Protein 3WP4 (pdb70)

Radius of gyration: 16.05 Å; Cα contacts (8 Å, |Δi|>4): 661; chains: 1; bounding box: 34×39×39 Å

B-factor: mean 14.03, std 9.85, range [5.42, 74.59]

Solvent-accessible surface area: 9864 Å² total; per-residue (Å²): 148,155,133,84,97,16,19,110,83,23,78,58,60,50,131,60,45,143,15,94,45,88,110,93,18,97,23,60,82,20,4,14,26,2,64,10,83,53,47,106,14,10,1,25,0,43,31,35,5,1,0,31,2,53,7,81,97,0,14,26,2,6,1,10,2,9,40,70,52,110,18,75,110,38,8,100,121,31,23,119,0,28,0,17,2,51,5,64,99,95,136,49,67,88,11,49,25,0,12,0,1,2,4,0,7,0,70,95,49,29,0,16,0,5,1,0,0,5,19,18,12,105,153,70,11,25,79,152,5,13,125,104,111,40,21,72,48,96,5,56,79,18,80,0,17,0,10,39,23,80,110,109,15,73,22,44,86,38,125,56,68,9,48,7,8,3,0,9,38,91,144,44,45,82,11,3,25,0,30,0,4,21,0,8,60,23,0,85,165,47,61,0,69,8,2,94,0,43,2,0,6,1,2,2,5,0,0,24,135,145,25,23,0,25,12,48,1,25,0,13,41,4,85,17,65,92,28,173

InterPro domains:
  IPR000254 Cellulose-binding domain [PF00734] (453-480)
  IPR000254 Cellulose-binding domain [PS00562] (457-483)
  IPR000254 Cellulose-binding domain [PS51164] (449-484)
  IPR000254 Cellulose-binding domain [SM00236] (452-484)
  IPR001137 Glycoside hydrolase family 11 [PR00911] (115-124)
  IPR001137 Glycoside hydrolase family 11 [PR00911] (125-135)
  IPR001137 Glycoside hydrolase family 11 [PR00911] (156-162)
  IPR001137 Glycoside hydrolase family 11 [PR00911] (175-180)
  IPR001137 Glycoside hydrolase family 11 [PR00911] (180-189)
  IPR001137 Glycoside hydrolase family 11 [PR00911] (203-211)
  IPR001137 Glycoside hydrolase family 11 [PTHR46828] (12-227)
  IPR013319 Glycoside hydrolase family 11/12 [G3DSA:2.60.120.180] (17-244)
  IPR013320 Concanavalin A-like lectin/glucanase domain superfamily [SSF49899] (35-245)
  IPR018208 Glycoside hydrolase family 11, active site 1 [PS00776] (125-135)
  IPR033123 Glycosyl hydrolase 11 domain [PF00457] (46-228)
  IPR033123 Glycosyl hydrolase 11 domain [PS51761] (34-234)
  IPR035971 Cellulose-binding domain superfamily [SSF57180] (452-483)

Nearest PDB structures (foldseek):
  3wp4-assembly1_A  TM=1.004E+00  e=1.879E-48  Neocallimastix patriciarum
  3wp5-assembly1_A  TM=9.929E-01  e=2.752E-46  Neocallimastix patriciarum
  1igo-assembly2_B  TM=9.444E-01  e=1.633E-24  Bacillus subtilis
  1h4g-assembly2_B  TM=9.276E-01  e=3.673E-22  Salipaludibacillus agaradhaerens
  7zsz-assembly2_B  TM=9.035E-01  e=7.374E-22  uncultured bacterium #0087-1D13

CATH classification: 2.60.120.180

Secondary structure (DSSP, 8-state):
--S-THHHH----S-EEEE-SSEEEEETTEEEEEEESSSS-EEEEETTS-EEEEEEEESEEEEEEEEE--S-S-HHHH--EEEEEEEEEEEEES--EEEEEEEEEEETTTEEEEEEEE-SSSS---GGG-SEEEEEEEETTEEEEEEEEEEEE--BTBSEEEEEEEEEESS--SEEEEEHHHHHHHHHHTT----EEEEEEEEEEEE-SSS-EEEEEEEEEEEEEE--

Organism: Neocallimastix patriciarum (NCBI:txid4758)

Sequence (228 aa):
AEFQSFCSSASHSGQSVKVTGNKVGTIGGVGYELWADSGNNSATFYSDGSFSCTFQNAGDYLCRSGLSFDSTKTPSQIGRMKADFKLVKQNSSNVGYSYVGVYGWTRSPLVEYYIVDNWLSPFPPGDWVGNKKHGSFTIDGAQYTVYENTRTGPSIDGDTTFNQYFSIRQQARDCGTIDISAHFDQWEKLGMTMGKLHEAKVLGEAGNVNGGASGTADFPYAKVYIGD

Structure (mmCIF, N/CA/C/O backbone):
data_3WP4
#
_entry.id   3WP4
#
_cell.length_a   92.770
_cell.length_b   92.770
_cell.length_c   42.900
_cell.angle_alpha   90.00
_cell.angle_beta   90.00
_cell.angle_gamma   120.00
#
_symmetry.space_group_name_H-M   'P 64'
#
loop_
_entity.id
_entity.type
_entity.pdbx_description
1 polymer CDBFV
2 non-polymer 'SULFATE ION'
3 water water
#
loop_
_atom_site.group_PDB
_atom_site.id
_atom_site.type_symbol
_atom_site.label_atom_id
_atom_site.label_alt_id
_atom_site.label_comp_id
_atom_site.label_asym_id
_atom_site.label_entity_id
_atom_site.label_seq_id
_atom_site.pdbx_PDB_ins_code
_atom_site.Cartn_x
_atom_site.Cartn_y
_atom_site.Cartn_z
_atom_site.occupancy
_atom_site.B_iso_or_equiv
_atom_site.auth_seq_id
_atom_site.auth_comp_id
_atom_site.auth_asym_id
_atom_site.auth_atom_id
_atom_site.pdbx_PDB_model_num
ATOM 1 N N . ALA A 1 1 ? 37.859 -30.567 14.601 1.00 34.87 -3 ALA A N 1
ATOM 2 C CA . ALA A 1 1 ? 38.010 -31.021 13.175 1.00 28.09 -3 ALA A CA 1
ATOM 3 C C . ALA A 1 1 ? 38.148 -29.839 12.218 1.00 27.48 -3 ALA A C 1
ATOM 4 O O . ALA A 1 1 ? 37.461 -28.830 12.363 1.00 28.96 -3 ALA A O 1
ATOM 6 N N . GLU A 1 2 ? 39.026 -29.972 11.234 1.00 21.03 -2 GLU A N 1
ATOM 7 C CA . GLU A 1 2 ? 39.333 -28.878 10.308 1.00 22.19 -2 GLU A CA 1
ATOM 8 C C . GLU A 1 2 ? 38.160 -28.593 9.361 1.00 20.77 -2 GLU A C 1
ATOM 9 O O . GLU A 1 2 ? 37.876 -27.424 9.050 1.00 21.80 -2 GLU A O 1
ATOM 15 N N . PHE A 1 3 ? 37.488 -29.652 8.908 1.00 16.03 -1 PHE A N 1
ATOM 16 C CA . PHE A 1 3 ? 36.423 -29.528 7.939 1.00 16.57 -1 PHE A CA 1
ATOM 17 C C . PHE A 1 3 ? 35.172 -30.132 8.568 1.00 16.97 -1 PHE A C 1
ATOM 18 O O . PHE A 1 3 ? 35.184 -31.094 9.313 1.00 22.66 -1 PHE A O 1
ATOM 26 N N . GLN A 1 4 ? 33.927 -29.508 7.792 1.00 19.73 1 GLN A N 1
ATOM 27 C CA . GLN A 1 4 ? 32.565 -29.972 8.004 1.00 21.99 1 GLN A CA 1
ATOM 28 C C . GLN A 1 4 ? 32.405 -31.432 7.526 1.00 18.61 1 GLN A C 1
ATOM 29 O O . GLN A 1 4 ? 33.066 -31.867 6.584 1.00 15.93 1 GLN A O 1
ATOM 35 N N . SER A 1 5 ? 31.528 -32.197 8.152 1.00 19.82 2 SER A N 1
ATOM 36 C CA . SER A 1 5 ? 31.335 -33.608 7.780 1.00 19.02 2 SER A CA 1
ATOM 37 C C . SER A 1 5 ? 30.847 -33.818 6.356 1.00 15.39 2 SER A C 1
ATOM 38 O O . SER A 1 5 ? 31.213 -34.796 5.695 1.00 15.14 2 SER A O 1
ATOM 41 N N . PHE A 1 6 ? 30.034 -32.906 5.859 1.00 12.85 3 PHE A N 1
ATOM 42 C CA . PHE A 1 6 ? 29.552 -33.028 4.488 1.00 12.17 3 PHE A CA 1
ATOM 43 C C . PHE A 1 6 ? 30.663 -32.975 3.436 1.00 10.36 3 PHE A C 1
ATOM 44 O O . PHE A 1 6 ? 30.500 -33.412 2.327 1.00 11.21 3 PHE A O 1
ATOM 52 N N . CYS A 1 7 ? 31.812 -32.448 3.806 1.00 8.57 4 CYS A N 1
ATOM 53 C CA . CYS A 1 7 ? 32.947 -32.423 2.924 1.00 8.23 4 CYS A CA 1
ATOM 54 C C . CYS A 1 7 ? 33.436 -33.811 2.626 1.00 8.76 4 CYS A C 1
ATOM 55 O O . CYS A 1 7 ? 33.986 -34.055 1.557 1.00 10.29 4 CYS A O 1
ATOM 58 N N . SER A 1 8 ? 33.219 -34.742 3.544 1.00 8.85 5 SER A N 1
ATOM 59 C CA . SER A 1 8 ? 33.634 -36.133 3.349 1.00 10.25 5 SER A CA 1
ATOM 60 C C . SER A 1 8 ? 32.569 -37.020 2.726 1.00 13.47 5 SER A C 1
ATOM 61 O O . SER A 1 8 ? 32.885 -38.113 2.281 1.00 19.65 5 SER A O 1
ATOM 64 N N . SER A 1 9 ? 31.307 -36.618 2.786 1.00 12.55 6 SER A N 1
ATOM 65 C CA . SER A 1 9 ? 30.164 -37.455 2.365 1.00 14.88 6 SER A CA 1
ATOM 66 C C . SER A 1 9 ? 29.312 -36.933 1.190 1.00 15.07 6 SER A C 1
ATOM 67 O O . SER A 1 9 ? 28.419 -37.643 0.718 1.00 16.57 6 SER A O 1
ATOM 70 N N . ALA A 1 10 ? 29.519 -35.701 0.744 1.00 13.25 7 ALA A N 1
ATOM 71 C CA . ALA A 1 10 ? 28.656 -35.076 -0.256 1.00 13.89 7 ALA A CA 1
ATOM 72 C C . ALA A 1 10 ? 28.480 -35.920 -1.509 1.00 16.56 7 ALA A C 1
ATOM 73 O O . ALA A 1 10 ? 29.459 -36.347 -2.108 1.00 17.15 7 ALA A O 1
ATOM 75 N N . SER A 1 11 ? 27.225 -36.117 -1.892 1.00 15.74 8 SER A N 1
ATOM 76 C CA . SER A 1 11 ? 26.811 -36.889 -3.067 1.00 16.41 8 SER A CA 1
ATOM 77 C C . SER A 1 11 ? 25.475 -36.372 -3.596 1.00 12.69 8 SER A C 1
ATOM 78 O O . SER A 1 11 ? 24.578 -36.105 -2.780 1.00 16.69 8 SER A O 1
ATOM 81 N N . HIS A 1 12 ? 25.326 -36.216 -4.927 1.00 14.14 9 HIS A N 1
ATOM 82 C CA . HIS A 1 12 ? 24.050 -35.796 -5.511 1.00 12.60 9 HIS A CA 1
ATOM 83 C C . HIS A 1 12 ? 22.988 -36.826 -5.158 1.00 11.00 9 HIS A C 1
ATOM 84 O O . HIS A 1 12 ? 23.162 -38.015 -5.409 1.00 17.37 9 HIS A O 1
ATOM 91 N N . SER A 1 13 ? 21.879 -36.345 -4.637 1.00 12.25 10 SER A N 1
ATOM 92 C CA . SER A 1 13 ? 20.726 -37.182 -4.307 1.00 12.46 10 SER A CA 1
ATOM 93 C C . SER A 1 13 ? 19.441 -36.437 -4.563 1.00 12.65 10 SER A C 1
ATOM 94 O O . SER A 1 13 ? 19.417 -35.214 -4.631 1.00 12.60 10 SER A O 1
ATOM 97 N N . GLY A 1 14 ? 18.361 -37.194 -4.665 1.00 14.47 11 GLY A N 1
ATOM 98 C CA . GLY A 1 14 ? 17.043 -36.662 -4.884 1.00 14.44 11 GLY A CA 1
ATOM 99 C C . GLY A 1 14 ? 16.690 -36.696 -6.358 1.00 13.05 11 GLY A C 1
ATOM 100 O O . GLY A 1 14 ? 17.457 -37.199 -7.187 1.00 17.81 11 GLY A O 1
ATOM 101 N N . GLN A 1 15 ? 15.544 -36.122 -6.673 1.00 12.42 12 GLN A N 1
ATOM 102 C CA . GLN A 1 15 ? 15.132 -35.976 -8.054 1.00 12.75 12 GLN A CA 1
ATOM 103 C C . GLN A 1 15 ? 15.928 -34.851 -8.675 1.00 11.20 12 GLN A C 1
ATOM 104 O O . GLN A 1 15 ? 16.441 -33.979 -7.964 1.00 12.80 12 GLN A O 1
ATOM 110 N N . SER A 1 16 ? 16.031 -34.851 -9.987 1.00 10.50 13 SER A N 1
ATOM 111 C CA . SER A 1 16 ? 16.768 -33.836 -10.689 1.00 11.16 13 SER A CA 1
ATOM 112 C C . SER A 1 16 ? 16.077 -33.327 -11.913 1.00 10.24 13 SER A C 1
ATOM 113 O O . SER A 1 16 ? 15.139 -33.932 -12.429 1.00 11.04 13 SER A O 1
ATOM 116 N N . VAL A 1 17 ? 16.553 -32.192 -12.381 1.00 9.37 14 VAL A N 1
ATOM 117 C CA . VAL A 1 17 ? 16.065 -31.573 -13.606 1.00 10.03 14 VAL A CA 1
ATOM 118 C C . VAL A 1 17 ? 17.234 -30.971 -14.373 1.00 9.77 14 VAL A C 1
ATOM 119 O O . VAL A 1 17 ? 18.103 -30.331 -13.785 1.00 9.43 14 VAL A O 1
ATOM 123 N N . LYS A 1 18 ? 17.298 -31.248 -15.680 1.00 10.04 15 LYS A N 1
ATOM 124 C CA . LYS A 1 18 ? 18.306 -30.637 -16.515 1.00 10.84 15 LYS A CA 1
ATOM 125 C C . LYS A 1 18 ? 17.641 -29.475 -17.268 1.00 11.44 15 LYS A C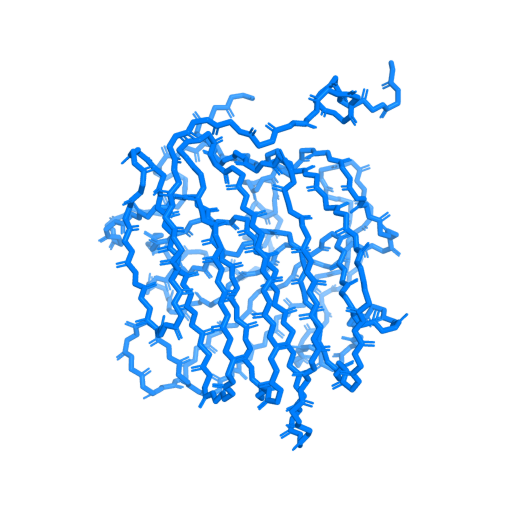 1
ATOM 126 O O . LYS A 1 18 ? 16.514 -29.584 -17.831 1.00 15.85 15 LYS A O 1
ATOM 132 N N . VAL A 1 19 ? 18.320 -28.349 -17.315 1.00 7.81 16 VAL A N 1
ATOM 133 C CA . VAL A 1 19 ? 17.894 -27.194 -18.028 1.00 8.53 16 VAL A CA 1
ATOM 134 C C . VAL A 1 19 ? 19.024 -26.766 -18.951 1.00 7.91 16 VAL A C 1
ATOM 135 O O . VAL A 1 19 ? 20.191 -26.796 -18.604 1.00 7.82 16 VAL A O 1
ATOM 139 N N . THR A 1 20 ? 18.615 -26.315 -20.134 1.00 7.97 17 THR A N 1
ATOM 140 C CA . THR A 1 20 ? 19.585 -25.879 -21.178 1.00 8.60 17 THR A CA 1
ATOM 141 C C . THR A 1 20 ? 19.223 -24.556 -21.813 1.00 10.31 17 THR A C 1
ATOM 142 O O . THR A 1 20 ? 19.898 -24.157 -22.780 1.00 14.21 17 THR A O 1
ATOM 146 N N . GLY A 1 21 ? 18.199 -23.861 -21.348 1.00 9.80 18 GLY A N 1
ATOM 147 C CA . GLY A 1 21 ? 17.915 -22.475 -21.724 1.00 11.10 18 GLY A CA 1
ATOM 148 C C . GLY A 1 21 ? 17.846 -21.654 -20.439 1.00 9.46 18 GLY A C 1
ATOM 149 O O . GLY A 1 21 ? 17.880 -22.225 -19.315 1.00 14.56 18 GLY A O 1
ATOM 150 N N . ASN A 1 22 ? 17.702 -20.354 -20.543 1.00 9.86 19 ASN A N 1
ATOM 151 C CA . ASN A 1 22 ? 17.541 -19.500 -19.371 1.00 10.91 19 ASN A CA 1
ATOM 152 C C . ASN A 1 22 ? 16.251 -19.909 -18.708 1.00 10.23 19 ASN A C 1
ATOM 153 O O . ASN A 1 22 ? 15.213 -19.962 -19.350 1.00 10.77 19 ASN A O 1
ATOM 158 N N . LYS A 1 23 ? 16.306 -20.236 -17.427 1.00 10.16 20 LYS A N 1
ATOM 159 C CA . LYS A 1 23 ? 15.155 -20.772 -16.727 1.00 10.49 20 LYS A CA 1
ATOM 160 C C . LYS A 1 23 ? 15.306 -20.590 -15.225 1.00 9.50 20 LYS A C 1
ATOM 161 O O . LYS A 1 23 ? 16.356 -20.876 -14.655 1.00 9.39 20 LYS A O 1
ATOM 167 N N . VAL A 1 24 ? 14.231 -20.129 -14.622 1.00 10.06 21 VAL A N 1
ATOM 168 C CA . VAL A 1 24 ? 14.053 -20.062 -13.173 1.00 9.81 21 VAL A CA 1
ATOM 169 C C . VAL A 1 24 ? 13.013 -21.094 -12.818 1.00 10.70 21 VAL A C 1
ATOM 170 O O . VAL A 1 24 ? 11.971 -21.185 -13.446 1.00 11.75 21 VAL A O 1
ATOM 174 N N . GLY A 1 25 ? 13.255 -21.839 -11.758 1.00 9.48 22 GLY A N 1
ATOM 175 C CA . GLY A 1 25 ? 12.271 -22.817 -11.317 1.00 10.76 22 GLY A CA 1
ATOM 176 C C . GLY A 1 25 ? 12.558 -23.327 -9.922 1.00 10.19 22 GLY A C 1
ATOM 177 O O . GLY A 1 25 ? 13.375 -22.776 -9.200 1.00 10.22 22 GLY A O 1
ATOM 178 N N . THR A 1 26 ? 11.898 -24.407 -9.546 1.00 10.28 23 THR A N 1
ATOM 179 C CA . THR A 1 26 ? 12.140 -25.132 -8.341 1.00 10.08 23 THR A CA 1
ATOM 180 C C . THR A 1 26 ? 12.209 -26.612 -8.633 1.00 10.52 23 THR A C 1
ATOM 181 O O . THR A 1 26 ? 11.543 -27.101 -9.583 1.00 13.05 23 THR A O 1
ATOM 185 N N . ILE A 1 27 ? 13.006 -27.304 -7.866 1.00 9.49 24 ILE A N 1
ATOM 186 C CA . ILE A 1 27 ? 13.085 -28.751 -7.894 1.00 10.52 24 ILE A CA 1
ATOM 187 C C . ILE A 1 27 ? 12.918 -29.176 -6.470 1.00 9.89 24 ILE A C 1
ATOM 188 O O . ILE A 1 27 ? 13.729 -28.862 -5.605 1.00 10.16 24 ILE A O 1
ATOM 193 N N . GLY A 1 28 ? 11.816 -29.874 -6.216 1.00 11.86 25 GLY A N 1
ATOM 194 C CA . GLY A 1 28 ? 11.441 -30.073 -4.872 1.00 13.12 25 GLY A CA 1
ATOM 195 C C . GLY A 1 28 ? 11.187 -28.672 -4.336 1.00 13.83 25 GLY A C 1
ATOM 196 O O . GLY A 1 28 ? 10.482 -27.834 -4.908 1.00 17.25 25 GLY A O 1
ATOM 197 N N . GLY A 1 29 ? 11.823 -28.454 -3.243 1.00 11.08 26 GLY A N 1
ATOM 198 C CA . GLY A 1 29 ? 11.747 -27.199 -2.508 1.00 9.40 26 GLY A CA 1
ATOM 199 C C . GLY A 1 29 ? 12.967 -26.343 -2.672 1.00 7.94 26 GLY A C 1
ATOM 200 O O . GLY A 1 29 ? 13.193 -25.474 -1.848 1.00 9.11 26 GLY A O 1
ATOM 201 N N . VAL A 1 30 ? 13.794 -26.583 -3.692 1.00 7.79 27 VAL A N 1
ATOM 202 C CA . VAL A 1 30 ? 15.020 -25.840 -3.946 1.00 8.35 27 VAL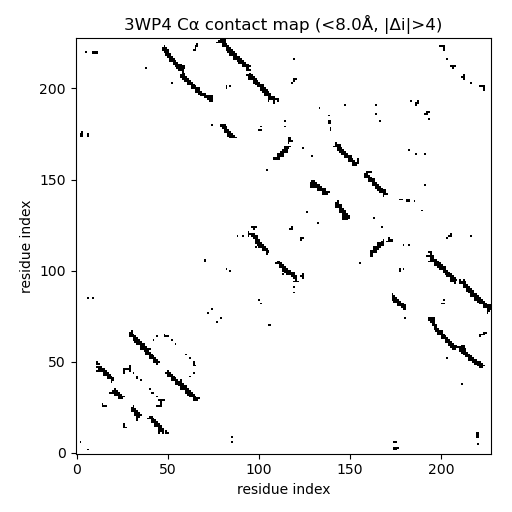 A CA 1
ATOM 203 C C . VAL A 1 30 ? 14.797 -24.933 -5.135 1.00 7.69 27 VAL A C 1
ATOM 204 O O . VAL A 1 30 ? 14.383 -25.376 -6.187 1.00 8.52 27 VAL A O 1
ATOM 208 N N . GLY A 1 31 ? 15.069 -23.639 -4.998 1.00 7.46 28 GLY A N 1
ATOM 209 C CA . GLY A 1 31 ? 15.021 -22.743 -6.099 1.00 7.52 28 GLY A CA 1
ATOM 210 C C . GLY A 1 31 ? 16.270 -22.856 -6.951 1.00 7.64 28 GLY A C 1
ATOM 211 O O . GLY A 1 31 ? 17.3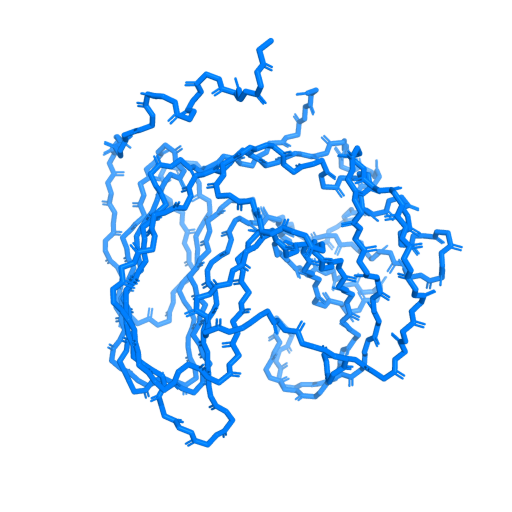59 -23.065 -6.453 1.00 8.98 28 GLY A O 1
ATOM 212 N N . TYR A 1 32 ? 16.127 -22.730 -8.263 1.00 8.14 29 TYR A N 1
ATOM 213 C CA . TYR A 1 32 ? 17.274 -22.737 -9.177 1.00 8.00 29 TYR A CA 1
ATOM 214 C C . TYR A 1 32 ? 17.125 -21.704 -10.261 1.00 7.65 29 TYR A C 1
ATOM 215 O O . TYR A 1 32 ? 16.009 -21.275 -10.601 1.00 8.39 29 TYR A O 1
ATOM 224 N N . GLU A 1 33 ? 18.250 -21.364 -10.868 1.00 7.87 30 GLU A N 1
ATOM 225 C CA . GLU A 1 33 ? 18.240 -20.571 -12.066 1.00 7.58 30 GLU A CA 1
ATOM 226 C C . GLU A 1 33 ? 19.472 -20.919 -12.870 1.00 7.66 30 GLU A C 1
ATOM 227 O O . GLU A 1 33 ? 20.591 -20.999 -12.351 1.00 7.67 30 GLU A O 1
ATOM 233 N N . LEU A 1 34 ? 19.256 -21.073 -14.176 1.00 8.11 31 LEU A N 1
ATOM 234 C CA . LEU A 1 34 ? 20.304 -21.036 -15.164 1.00 7.88 31 LEU A CA 1
ATOM 235 C C . LEU A 1 34 ? 20.093 -19.743 -15.950 1.00 8.64 31 LEU A C 1
ATOM 236 O O . LEU A 1 34 ? 18.979 -19.467 -16.390 1.00 8.36 31 LEU A O 1
ATOM 241 N N . TRP A 1 35 ? 21.126 -18.922 -16.103 1.00 9.24 32 TRP A N 1
ATOM 242 C CA . TRP A 1 35 ? 21.036 -17.678 -16.870 1.00 10.22 32 TRP A CA 1
ATOM 243 C C . TRP A 1 35 ? 22.351 -17.502 -17.558 1.00 11.88 32 TRP A C 1
ATOM 244 O O . TRP A 1 35 ? 23.403 -17.594 -16.933 1.00 12.08 32 TRP A O 1
ATOM 255 N N . ALA A 1 36 ? 22.287 -17.204 -18.833 1.00 11.46 33 ALA A N 1
ATOM 256 C CA . ALA A 1 36 ? 23.462 -16.757 -19.547 1.00 11.28 33 ALA A CA 1
ATOM 257 C C . ALA A 1 36 ? 23.046 -15.738 -20.593 1.00 11.32 33 ALA A C 1
ATOM 258 O O . ALA A 1 36 ? 21.945 -15.792 -21.158 1.00 13.31 33 ALA A O 1
ATOM 260 N N . ASP A 1 37 ? 23.977 -14.853 -20.942 1.00 11.90 34 ASP A N 1
ATOM 261 C CA . ASP A 1 37 ? 23.695 -13.883 -22.010 1.00 11.62 34 ASP A CA 1
ATOM 262 C C . ASP A 1 37 ? 23.924 -14.456 -23.398 1.00 11.47 34 ASP A C 1
ATOM 263 O O . ASP A 1 37 ? 23.531 -13.824 -24.397 1.00 15.54 34 ASP A O 1
ATOM 268 N N . SER A 1 38 ? 24.566 -15.625 -23.472 1.00 10.88 35 SER A N 1
ATOM 269 C CA . SER A 1 38 ? 24.959 -16.222 -24.713 1.00 11.69 35 SER A CA 1
ATOM 270 C C . SER A 1 38 ? 25.504 -17.591 -24.419 1.00 9.58 35 SER A C 1
ATOM 271 O O . SER A 1 38 ? 25.794 -17.928 -23.274 1.00 11.91 35 SER A O 1
ATOM 274 N N . GLY A 1 39 ? 25.692 -18.354 -25.478 1.00 10.06 36 GLY A N 1
ATOM 275 C CA . GLY A 1 39 ? 26.350 -19.665 -25.427 1.00 9.43 36 GLY A CA 1
ATOM 276 C C . GLY A 1 39 ? 25.407 -20.878 -25.438 1.00 10.12 36 GLY A C 1
ATOM 277 O O . GLY A 1 39 ? 24.179 -20.751 -25.491 1.00 13.74 36 GLY A O 1
ATOM 278 N N . ASN A 1 40 ? 26.016 -22.067 -25.440 1.00 10.37 37 ASN A N 1
ATOM 279 C CA . ASN A 1 40 ? 25.330 -23.365 -25.432 1.00 10.41 37 ASN A CA 1
ATOM 280 C C . ASN A 1 40 ? 25.609 -24.039 -24.066 1.00 11.02 37 ASN A C 1
ATOM 281 O O . ASN A 1 40 ? 26.633 -24.734 -23.876 1.00 11.46 37 ASN A O 1
ATOM 286 N N . ASN A 1 41 ? 24.685 -23.869 -23.132 1.00 9.11 38 ASN A N 1
ATOM 287 C CA . ASN A 1 41 ? 24.966 -24.103 -21.701 1.00 8.57 38 ASN A CA 1
ATOM 288 C C . ASN A 1 41 ? 23.949 -25.091 -21.110 1.00 9.65 38 ASN A C 1
ATOM 289 O O . ASN A 1 41 ? 22.897 -25.371 -21.698 1.00 10.26 38 ASN A O 1
ATOM 294 N N . SER A 1 42 ? 24.244 -25.594 -19.912 1.00 8.63 39 SER A N 1
ATOM 295 C CA . SER A 1 42 ? 23.277 -26.419 -19.190 1.00 8.56 39 SER A CA 1
ATOM 296 C C . SER A 1 42 ? 23.543 -26.375 -17.697 1.00 8.60 39 SER A C 1
ATOM 297 O O . SER A 1 42 ? 24.601 -25.946 -17.247 1.00 8.75 39 SER A O 1
ATOM 300 N N . ALA A 1 43 ? 22.594 -26.893 -16.921 1.00 8.21 40 ALA A N 1
ATOM 301 C CA . ALA A 1 43 ? 22.775 -27.172 -15.506 1.00 8.86 40 ALA A CA 1
ATOM 302 C C . ALA A 1 43 ? 21.796 -28.266 -15.119 1.00 8.99 40 ALA A C 1
ATOM 303 O O . ALA A 1 43 ? 20.716 -28.366 -15.674 1.00 10.86 40 ALA A O 1
ATOM 305 N N . THR A 1 44 ? 22.228 -29.080 -14.162 1.00 8.55 41 THR A N 1
ATOM 306 C CA . THR A 1 44 ? 21.425 -30.124 -13.539 1.00 9.32 41 THR A CA 1
ATOM 307 C C . THR A 1 44 ? 21.257 -29.829 -12.067 1.00 8.16 41 THR A C 1
ATOM 308 O O . THR A 1 44 ? 22.230 -29.716 -11.356 1.00 9.20 41 THR A O 1
ATOM 312 N N . PHE A 1 45 ? 20.005 -29.694 -11.634 1.00 7.92 42 PHE A N 1
ATOM 313 C CA . PHE A 1 45 ? 19.673 -29.310 -10.240 1.00 7.71 42 PHE A CA 1
ATOM 314 C C . PHE A 1 45 ? 18.960 -30.462 -9.560 1.00 7.67 42 PHE A C 1
ATOM 315 O O . PHE A 1 45 ? 18.039 -31.051 -10.137 1.00 8.16 42 PHE A O 1
ATOM 323 N N . TYR A 1 46 ? 19.367 -30.752 -8.330 1.00 7.96 43 TYR A N 1
ATOM 324 C CA . TYR A 1 46 ? 18.816 -31.837 -7.522 1.00 8.19 43 TYR A CA 1
ATOM 325 C C . TYR A 1 46 ? 18.009 -31.297 -6.372 1.00 8.63 43 TYR A C 1
ATOM 326 O O . TYR A 1 46 ? 18.248 -30.212 -5.843 1.00 8.53 43 TYR A O 1
ATOM 335 N N . SER A 1 47 ? 17.021 -32.090 -5.921 1.00 9.59 44 SER A N 1
ATOM 336 C CA . SER A 1 47 ? 16.148 -31.707 -4.812 1.00 9.60 44 SER A CA 1
ATOM 337 C C . SER A 1 47 ? 16.813 -31.679 -3.446 1.00 9.72 44 SER A C 1
ATOM 338 O O . SER A 1 47 ? 16.233 -31.119 -2.527 1.00 11.52 44 SER A O 1
ATOM 341 N N . ASP A 1 48 ? 18.024 -32.187 -3.356 1.00 9.78 45 ASP A N 1
ATOM 342 C CA . ASP A 1 48 ? 18.810 -32.012 -2.124 1.00 9.82 45 ASP A CA 1
ATOM 343 C C . ASP A 1 48 ? 19.623 -30.710 -2.097 1.00 9.41 45 ASP A C 1
ATOM 344 O O . ASP A 1 48 ? 20.373 -30.471 -1.174 1.00 9.38 45 ASP A O 1
ATOM 349 N N . GLY A 1 49 ? 19.461 -29.878 -3.106 1.00 9.19 46 GLY A N 1
ATOM 350 C CA . GLY A 1 49 ? 20.175 -28.626 -3.223 1.00 8.77 46 GLY A CA 1
ATOM 351 C C . GLY A 1 49 ? 21.416 -28.652 -4.100 1.00 8.61 46 GLY A C 1
ATOM 352 O O . GLY A 1 49 ? 21.835 -27.627 -4.661 1.00 9.04 46 GLY A O 1
ATOM 353 N N . SER A 1 50 ? 22.033 -29.820 -4.258 1.00 8.77 47 SER A N 1
ATOM 354 C CA . SER A 1 50 ? 23.240 -29.963 -5.041 1.00 8.32 47 SER A CA 1
ATOM 355 C C . SER A 1 50 ? 22.966 -29.779 -6.539 1.00 8.68 47 SER A C 1
ATOM 356 O O . SER A 1 50 ? 21.819 -29.808 -6.969 1.00 8.68 47 SER A O 1
ATOM 359 N N . PHE A 1 51 ? 24.006 -29.548 -7.347 1.00 8.15 48 PHE A N 1
ATOM 360 C CA . PHE A 1 51 ? 23.823 -29.225 -8.748 1.00 8.24 48 PHE A CA 1
ATOM 361 C C . PHE A 1 51 ? 25.131 -29.359 -9.515 1.00 7.68 48 PHE A C 1
ATOM 362 O O . PHE A 1 51 ? 26.209 -29.448 -8.918 1.00 8.34 48 PHE A O 1
ATOM 370 N N . SER A 1 52 ? 25.028 -29.309 -10.837 1.00 8.55 49 SER A N 1
ATOM 371 C CA . SER A 1 52 ? 26.201 -29.311 -11.728 1.00 8.53 49 SER A CA 1
ATOM 372 C C . SER A 1 52 ? 25.968 -28.376 -12.919 1.00 8.43 49 SER A C 1
ATOM 373 O O . SER A 1 52 ? 24.822 -28.131 -13.282 1.00 9.12 49 SER A O 1
ATOM 376 N N . CYS A 1 53 ? 27.070 -27.845 -13.473 1.00 8.36 50 CYS A N 1
ATOM 377 C CA . CYS A 1 53 ? 27.036 -26.764 -14.456 1.00 8.83 50 CYS A CA 1
ATOM 378 C C . CYS A 1 53 ? 27.907 -27.112 -15.678 1.00 9.00 50 CYS A C 1
ATOM 379 O O . CYS A 1 53 ? 29.045 -27.539 -15.507 1.00 11.16 50 CYS A O 1
ATOM 382 N N . THR A 1 54 ? 27.428 -26.727 -16.855 1.00 8.59 51 THR A N 1
ATOM 383 C CA . THR A 1 54 ? 28.236 -26.698 -18.103 1.00 8.91 51 THR A CA 1
ATOM 384 C C . THR A 1 54 ? 27.973 -25.416 -18.871 1.00 9.61 51 THR A C 1
ATOM 385 O O . THR A 1 54 ? 26.875 -24.919 -18.953 1.00 10.01 51 THR A O 1
ATOM 389 N N . PHE A 1 55 ? 29.072 -24.892 -19.464 1.00 9.66 52 PHE A N 1
ATOM 390 C CA . PHE A 1 55 ? 28.975 -23.652 -20.248 1.00 10.25 52 PHE A CA 1
ATOM 391 C C . PHE A 1 55 ? 29.891 -23.749 -21.441 1.00 10.62 52 PHE A C 1
ATOM 392 O O . PHE A 1 55 ? 30.922 -24.413 -21.375 1.00 10.60 52 PHE A O 1
ATOM 400 N N . GLN A 1 56 ? 29.457 -23.154 -22.558 1.00 10.64 53 GLN A N 1
ATOM 401 C CA . GLN A 1 56 ? 30.210 -23.190 -23.834 1.00 11.20 53 GLN A CA 1
ATOM 402 C C . GLN A 1 56 ? 29.985 -21.909 -24.609 1.00 10.55 53 GLN A C 1
ATOM 403 O O . GLN A 1 56 ? 28.853 -21.534 -24.963 1.00 11.81 53 GLN A O 1
ATOM 409 N N . ASN A 1 57 ? 31.093 -21.204 -24.854 1.00 10.70 54 ASN A N 1
ATOM 410 C CA . ASN A 1 57 ? 31.043 -19.982 -25.597 1.00 12.04 54 ASN A CA 1
ATOM 411 C C . ASN A 1 57 ? 30.135 -18.908 -24.981 1.00 11.51 54 ASN A C 1
ATOM 412 O O . ASN A 1 57 ? 29.407 -18.184 -25.681 1.00 14.03 54 ASN A O 1
ATOM 417 N N . ALA A 1 58 ? 30.133 -18.855 -23.648 1.00 11.66 55 ALA A N 1
ATOM 418 C CA . ALA A 1 58 ? 29.298 -17.937 -22.881 1.00 13.00 55 ALA A CA 1
ATOM 419 C C . ALA A 1 58 ? 30.051 -16.640 -22.513 1.00 12.99 55 ALA A C 1
ATOM 420 O O . ALA A 1 58 ? 31.173 -16.647 -22.009 1.00 21.72 55 ALA A O 1
ATOM 422 N N . GLY A 1 59 ? 29.398 -15.504 -22.666 1.00 10.94 56 GLY A N 1
ATOM 423 C CA . GLY A 1 59 ? 29.956 -14.249 -22.197 1.00 11.31 56 GLY A CA 1
ATOM 424 C C . GLY A 1 59 ? 29.775 -14.042 -20.704 1.00 10.33 56 GLY A C 1
ATOM 425 O O . GLY A 1 59 ? 30.674 -13.539 -20.046 1.00 11.43 56 GLY A O 1
ATOM 426 N N . ASP A 1 60 ? 28.609 -14.417 -20.165 1.00 10.16 57 ASP A N 1
ATOM 427 C CA . ASP A 1 60 ? 28.365 -14.400 -18.756 1.00 11.29 57 ASP A CA 1
ATOM 428 C C . ASP A 1 60 ? 27.348 -15.512 -18.518 1.00 10.35 57 ASP A C 1
ATOM 429 O O . ASP A 1 60 ? 26.237 -15.485 -19.087 1.00 12.03 57 ASP A O 1
ATOM 434 N N . TYR A 1 61 ? 27.767 -16.482 -17.699 1.00 10.22 58 TYR A N 1
ATOM 435 C CA . TYR A 1 61 ? 26.990 -17.683 -17.348 1.00 8.67 58 TYR A CA 1
ATOM 436 C C . TYR A 1 61 ? 26.918 -17.815 -15.852 1.00 8.39 58 TYR A C 1
ATOM 437 O O . TYR A 1 61 ? 27.971 -17.746 -15.172 1.00 8.42 58 TYR A O 1
ATOM 446 N N . LEU A 1 62 ? 25.732 -18.066 -15.347 1.00 7.74 59 LEU A N 1
ATOM 447 C CA . LEU A 1 62 ? 25.498 -18.291 -13.937 1.00 7.62 59 LEU A CA 1
ATOM 448 C C . LEU A 1 62 ? 24.637 -19.549 -13.783 1.00 7.32 59 LEU A C 1
ATOM 449 O O . LEU A 1 62 ? 23.564 -19.673 -14.400 1.00 7.47 59 LEU A O 1
ATOM 454 N N . CYS A 1 63 ? 25.098 -20.450 -12.889 1.00 6.69 60 CYS A N 1
ATOM 455 C CA . CYS A 1 63 ? 24.296 -21.566 -12.416 1.00 7.08 60 CYS A CA 1
ATOM 456 C C . CYS A 1 63 ? 24.135 -21.424 -10.910 1.00 6.57 60 CYS A C 1
ATOM 457 O O . CYS A 1 63 ? 25.127 -21.224 -10.232 1.00 7.39 60 CYS A O 1
ATOM 460 N N . ARG A 1 64 ? 22.904 -21.490 -10.390 1.00 6.47 61 ARG A N 1
ATOM 461 C CA . ARG A 1 64 ? 22.734 -21.221 -8.959 1.00 6.59 61 ARG A CA 1
ATOM 462 C C . ARG A 1 64 ? 21.518 -21.946 -8.416 1.00 6.24 61 ARG A C 1
ATOM 463 O O . ARG A 1 64 ? 20.527 -22.138 -9.100 1.00 7.02 61 ARG A O 1
ATOM 471 N N . SER A 1 65 ? 21.608 -22.304 -7.131 1.00 6.53 62 SER A N 1
ATOM 472 C CA . SER A 1 65 ? 20.567 -23.055 -6.449 1.00 7.47 62 SER A CA 1
ATOM 473 C C . SER A 1 65 ? 20.463 -22.567 -4.992 1.00 6.87 62 SER A C 1
ATOM 474 O O . SER A 1 65 ? 21.477 -22.273 -4.371 1.00 7.67 62 SER A O 1
ATOM 477 N N . GLY A 1 66 ? 19.242 -22.496 -4.482 1.00 6.61 63 GLY A N 1
ATOM 478 C CA . GLY A 1 66 ? 19.033 -22.088 -3.085 1.00 6.94 63 GLY A CA 1
ATOM 479 C C . GLY A 1 66 ? 17.718 -21.408 -2.920 1.00 6.62 63 GLY A C 1
ATOM 480 O O . GLY A 1 66 ? 16.684 -21.856 -3.414 1.00 8.38 63 GLY A O 1
ATOM 481 N N . LEU A 1 67 ? 17.716 -20.296 -2.182 1.00 6.45 64 LEU A N 1
ATOM 482 C CA . LEU A 1 67 ? 16.508 -19.641 -1.712 1.00 6.28 64 LEU A CA 1
ATOM 483 C C . LEU A 1 67 ? 16.038 -18.579 -2.677 1.00 6.65 64 LEU A C 1
ATOM 484 O O . LEU A 1 67 ? 16.833 -17.786 -3.183 1.00 7.99 64 LEU A O 1
ATOM 489 N N . SER A 1 68 ? 14.748 -18.540 -2.901 1.00 6.95 65 SER A N 1
ATOM 490 C CA . SER A 1 68 ? 14.087 -17.481 -3.696 1.00 7.22 65 SER A CA 1
ATOM 491 C C . SER A 1 68 ? 13.044 -16.835 -2.795 1.00 7.23 65 SER A C 1
ATOM 492 O O . SER A 1 68 ? 12.173 -17.528 -2.238 1.00 8.46 65 SER A O 1
ATOM 495 N N . PHE A 1 69 ? 13.114 -15.535 -2.636 1.00 7.30 66 PHE A N 1
ATOM 496 C CA . PHE A 1 69 ? 12.202 -14.774 -1.793 1.00 7.58 66 PHE A CA 1
ATOM 497 C C . PHE A 1 69 ? 11.364 -13.842 -2.657 1.00 8.77 66 PHE A C 1
ATOM 498 O O . PHE A 1 69 ? 11.589 -13.748 -3.868 1.00 11.60 66 PHE A O 1
ATOM 506 N N . ASP A 1 70 ? 10.466 -13.090 -2.042 1.00 9.32 67 ASP A N 1
ATOM 507 C CA . ASP A 1 70 ? 9.538 -12.237 -2.763 1.00 10.41 67 ASP A CA 1
ATOM 508 C C . ASP A 1 70 ? 9.875 -10.748 -2.649 1.00 10.58 67 ASP A C 1
ATOM 509 O O . ASP A 1 70 ? 9.038 -9.921 -2.945 1.00 11.04 67 ASP A O 1
ATOM 514 N N . SER A 1 71 ? 11.073 -10.382 -2.213 1.00 9.68 68 SER A N 1
ATOM 515 C CA . SER A 1 71 ? 11.483 -8.984 -2.153 1.00 8.86 68 SER A CA 1
ATOM 516 C C . SER A 1 71 ? 10.567 -8.134 -1.288 1.00 8.90 68 SER A C 1
ATOM 517 O O . SER A 1 71 ? 10.251 -6.998 -1.615 1.00 10.08 68 SER A O 1
ATOM 520 N N . THR A 1 72 ? 10.185 -8.685 -0.142 1.00 9.35 69 THR A N 1
ATOM 521 C CA . THR A 1 72 ? 9.344 -7.962 0.834 1.00 8.92 69 THR A CA 1
ATOM 522 C C . THR A 1 72 ? 10.040 -7.692 2.172 1.00 9.07 69 THR A C 1
ATOM 523 O O . THR A 1 72 ? 9.573 -6.853 2.938 1.00 10.84 69 THR A O 1
ATOM 527 N N . LYS A 1 73 ? 11.140 -8.380 2.478 1.00 8.79 70 LYS A N 1
ATOM 528 C CA . LYS A 1 73 ? 11.785 -8.282 3.793 1.00 9.73 70 LYS A CA 1
ATOM 529 C C . LYS A 1 73 ? 13.298 -8.157 3.633 1.00 8.93 70 LYS A C 1
ATOM 530 O O . LYS A 1 73 ? 13.899 -8.769 2.765 1.00 8.66 70 LYS A O 1
ATOM 536 N N . THR A 1 74 ? 13.928 -7.364 4.480 1.00 8.84 71 THR A N 1
ATOM 537 C CA . THR A 1 74 ? 15.368 -7.315 4.523 1.00 8.51 71 THR A CA 1
ATOM 538 C C . THR A 1 74 ? 15.911 -8.606 5.102 1.00 8.38 71 THR A C 1
ATOM 539 O O . THR A 1 74 ? 15.209 -9.347 5.793 1.00 9.00 71 THR A O 1
ATOM 543 N N . PRO A 1 75 ? 17.208 -8.867 4.891 1.00 7.73 72 PRO A N 1
ATOM 544 C CA . PRO A 1 75 ? 17.808 -10.042 5.535 1.00 8.24 72 PRO A CA 1
ATOM 545 C C . PRO A 1 75 ? 17.589 -10.100 7.061 1.00 8.59 72 PRO A C 1
ATOM 546 O O . PRO A 1 75 ? 17.289 -11.150 7.605 1.00 8.90 72 PRO A O 1
ATOM 550 N N . SER A 1 76 ? 17.697 -8.986 7.741 1.00 8.94 73 SER A N 1
ATOM 551 C CA . SER A 1 76 ? 17.520 -9.004 9.183 1.00 10.39 73 SER A CA 1
ATOM 552 C C . SER A 1 76 ? 16.097 -9.398 9.558 1.00 10.64 73 SER A C 1
ATOM 553 O O . SER A 1 76 ? 15.872 -10.117 10.533 1.00 11.80 73 SER A O 1
ATOM 556 N N . GLN A 1 77 ? 15.124 -8.971 8.788 1.00 8.95 74 GLN A N 1
ATOM 557 C CA . GLN A 1 77 ? 13.744 -9.383 9.004 1.00 10.29 74 GLN A CA 1
ATOM 558 C C . GLN A 1 77 ? 13.498 -10.854 8.727 1.00 9.81 74 GLN A C 1
ATOM 559 O O . GLN A 1 77 ? 12.633 -11.469 9.358 1.00 13.66 74 GLN A O 1
ATOM 565 N N . ILE A 1 78 ? 14.224 -11.429 7.780 1.00 9.85 75 ILE A N 1
ATOM 566 C CA . ILE A 1 78 ? 14.098 -12.835 7.428 1.00 9.79 75 ILE A CA 1
ATOM 567 C C . ILE A 1 78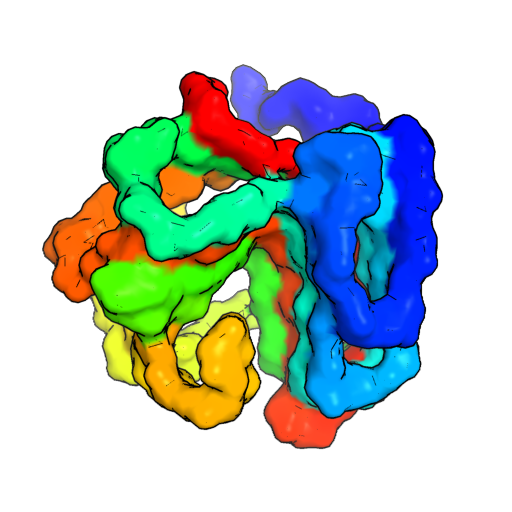 ? 14.727 -13.749 8.482 1.00 11.03 75 ILE A C 1
ATOM 568 O O . ILE A 1 78 ? 14.145 -14.768 8.855 1.00 14.97 75 ILE A O 1
ATOM 573 N N . GLY A 1 79 ? 15.935 -13.409 8.949 1.00 8.87 76 GLY A N 1
ATOM 574 C CA . GLY A 1 79 ? 16.674 -14.249 9.881 1.00 9.30 76 GLY A CA 1
ATOM 575 C C . GLY A 1 79 ? 18.095 -14.461 9.447 1.00 8.35 76 GLY A C 1
ATOM 576 O O . GLY A 1 79 ? 18.500 -14.044 8.348 1.00 9.80 76 GLY A O 1
ATOM 577 N N . ARG A 1 80 ? 18.848 -15.174 10.272 1.00 8.15 77 ARG A N 1
ATOM 578 C CA . ARG A 1 80 ? 20.265 -15.440 10.039 1.00 7.99 77 ARG A CA 1
ATOM 579 C C . ARG A 1 80 ? 20.384 -16.589 9.067 1.00 7.84 77 ARG A C 1
ATOM 580 O O . ARG A 1 80 ? 19.756 -17.645 9.249 1.00 10.05 77 ARG A O 1
ATOM 588 N N . MET A 1 81 ? 21.150 -16.407 7.986 1.00 7.52 78 MET A N 1
ATOM 589 C CA . MET A 1 81 ? 21.246 -17.362 6.884 1.00 7.35 78 MET A CA 1
ATOM 590 C C . MET A 1 81 ? 22.664 -17.871 6.706 1.00 6.65 78 MET A C 1
ATOM 591 O O . MET A 1 81 ? 23.629 -17.147 6.948 1.00 7.10 78 MET A O 1
ATOM 596 N N . LYS A 1 82 ? 22.757 -19.087 6.221 1.00 6.64 79 LYS A N 1
ATOM 597 C CA . LYS A 1 82 ? 23.999 -19.798 5.975 1.00 6.93 79 LYS A CA 1
ATOM 598 C C . LYS A 1 82 ? 23.913 -20.590 4.693 1.00 6.37 79 LYS A C 1
ATOM 599 O O . LYS A 1 82 ? 22.817 -20.953 4.283 1.00 6.72 79 LYS A O 1
ATOM 605 N N . ALA A 1 83 ? 25.057 -20.931 4.122 1.00 6.44 80 ALA A N 1
ATOM 606 C CA . ALA A 1 83 ? 25.124 -21.873 3.026 1.00 6.64 80 ALA A CA 1
ATOM 607 C C . ALA A 1 83 ? 26.238 -22.857 3.243 1.00 6.83 80 ALA A C 1
ATOM 608 O O . ALA A 1 83 ? 27.386 -22.478 3.516 1.00 8.20 80 ALA A O 1
ATOM 610 N N . ASP A 1 84 ? 25.942 -24.125 3.076 1.00 6.58 81 ASP A N 1
ATOM 611 C CA . ASP A 1 84 ? 26.907 -25.208 3.073 1.00 7.42 81 ASP A CA 1
ATOM 612 C C . ASP A 1 84 ? 27.190 -25.532 1.619 1.00 7.63 81 ASP A C 1
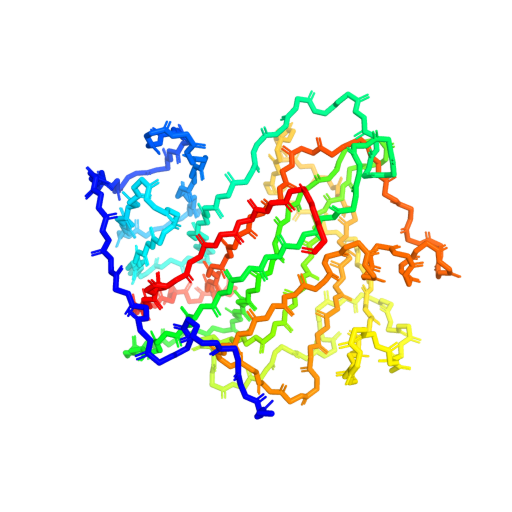ATOM 613 O O . ASP A 1 84 ? 26.256 -25.675 0.845 1.00 8.91 81 ASP A O 1
ATOM 618 N N . PHE A 1 85 ? 28.453 -25.695 1.242 1.00 7.90 82 PHE A N 1
ATOM 619 C CA . PHE A 1 85 ? 28.775 -26.019 -0.147 1.00 8.41 82 PHE A CA 1
ATOM 620 C C . PHE A 1 85 ? 30.022 -26.853 -0.253 1.00 8.70 82 PHE A C 1
ATOM 621 O O . PHE A 1 85 ? 30.911 -26.794 0.600 1.00 8.80 82 PHE A O 1
ATOM 629 N N . LYS A 1 86 ? 30.081 -27.580 -1.369 1.00 9.44 83 LYS A N 1
ATOM 630 C CA . LYS A 1 86 ? 31.283 -28.272 -1.821 1.00 9.35 83 LYS A CA 1
ATOM 631 C C . LYS A 1 86 ? 31.390 -28.129 -3.326 1.00 10.14 83 LYS A C 1
ATOM 632 O O . LYS A 1 86 ? 30.443 -28.478 -4.026 1.00 10.09 83 LYS A O 1
ATOM 638 N N . LEU A 1 87 ? 32.497 -27.565 -3.793 1.00 9.32 84 LEU A N 1
ATOM 639 C CA . LEU A 1 87 ? 32.821 -27.380 -5.207 1.00 9.07 84 LEU A CA 1
ATOM 640 C C . LEU A 1 87 ? 33.881 -28.371 -5.628 1.00 10.56 84 LEU A C 1
ATOM 641 O O . LEU A 1 87 ? 34.864 -28.550 -4.905 1.00 11.66 84 LEU A O 1
ATOM 646 N N . VAL A 1 88 ? 33.675 -28.978 -6.797 1.00 9.72 85 VAL A N 1
ATOM 647 C CA . VAL A 1 88 ? 34.669 -29.805 -7.462 1.00 10.18 85 VAL A CA 1
ATOM 648 C C . VAL A 1 88 ? 34.890 -29.180 -8.830 1.00 11.46 85 VAL A C 1
ATOM 649 O O . VAL A 1 88 ? 33.976 -29.177 -9.642 1.00 11.73 85 VAL A O 1
ATOM 653 N N . LYS A 1 89 ? 36.078 -28.609 -9.054 1.00 11.87 86 LYS A N 1
ATOM 654 C CA . LYS A 1 89 ? 36.415 -28.014 -10.337 1.00 14.25 86 LYS A CA 1
ATOM 655 C C . LYS A 1 89 ? 36.754 -29.097 -11.329 1.00 16.42 86 LYS A C 1
ATOM 656 O O . LYS A 1 89 ? 37.236 -30.166 -10.950 1.00 16.61 86 LYS A O 1
ATOM 662 N N . GLN A 1 90 ? 36.480 -28.783 -12.592 1.00 16.74 87 GLN A N 1
ATOM 663 C CA . GLN A 1 90 ? 36.744 -29.635 -13.746 1.00 19.31 87 GLN A CA 1
ATOM 664 C C . GLN A 1 90 ? 37.387 -28.683 -14.783 1.00 23.79 87 GLN A C 1
ATOM 665 O O . GLN A 1 90 ? 37.759 -27.547 -14.450 1.00 27.60 87 GLN A O 1
ATOM 671 N N . ASN A 1 91 ? 37.499 -29.107 -16.030 1.00 22.98 88 ASN A N 1
ATOM 672 C CA . ASN A 1 91 ? 38.209 -28.323 -17.015 1.00 21.17 88 ASN A CA 1
ATOM 673 C C . ASN A 1 91 ? 37.434 -27.069 -17.386 1.00 18.72 88 ASN A C 1
ATOM 674 O O . ASN A 1 91 ? 36.196 -27.063 -17.375 1.00 20.54 88 ASN A O 1
ATOM 679 N N . SER A 1 92 ? 38.157 -25.995 -17.683 1.00 16.35 89 SER A N 1
ATOM 680 C CA . SER A 1 92 ? 37.561 -24.819 -18.338 1.00 15.17 89 SER A CA 1
ATOM 681 C C . SER A 1 92 ? 38.574 -24.071 -19.216 1.00 17.47 89 SER A C 1
ATOM 682 O O . SER A 1 92 ? 39.787 -24.335 -19.168 1.00 21.75 89 SER A O 1
ATOM 685 N N . SER A 1 93 ? 38.087 -23.140 -20.050 1.00 13.85 90 SER A N 1
ATOM 686 C CA . SER A 1 93 ? 38.980 -22.393 -20.913 1.00 14.77 90 SER A CA 1
ATOM 687 C C . SER A 1 93 ? 38.413 -21.013 -21.165 1.00 13.82 90 SER A C 1
ATOM 688 O O . SER A 1 93 ? 37.183 -20.816 -21.172 1.00 10.84 90 SER A O 1
ATOM 691 N N . ASN A 1 94 ? 39.324 -20.057 -21.368 1.00 11.93 91 ASN A N 1
ATOM 692 C CA . ASN A 1 94 ? 38.934 -18.672 -21.681 1.00 13.29 91 ASN A CA 1
ATOM 693 C C . ASN A 1 94 ? 37.955 -18.091 -20.644 1.00 12.59 91 ASN A C 1
ATOM 694 O O . ASN A 1 94 ? 37.075 -17.268 -20.985 1.00 11.60 91 ASN A O 1
ATOM 699 N N . VAL A 1 95 ? 38.158 -18.428 -19.365 1.00 10.54 92 VAL A N 1
ATOM 700 C CA . VAL A 1 95 ? 37.351 -17.904 -18.284 1.00 12.20 92 VAL A CA 1
ATOM 701 C C . VAL A 1 95 ? 38.072 -16.646 -17.819 1.00 12.33 92 VAL A C 1
ATOM 702 O O . VAL A 1 95 ? 39.049 -16.680 -17.054 1.00 16.64 92 VAL A O 1
ATOM 706 N N . GLY A 1 96 ? 37.549 -15.495 -18.253 1.00 10.68 93 GLY A N 1
ATOM 707 C CA . GLY A 1 96 ? 38.133 -14.197 -17.912 1.00 10.81 93 GLY A CA 1
ATOM 708 C C . GLY A 1 96 ? 37.791 -13.714 -16.516 1.00 10.82 93 GLY A C 1
ATOM 709 O O . GLY A 1 96 ? 38.531 -12.966 -15.898 1.00 11.94 93 GLY A O 1
ATOM 710 N N . TYR A 1 97 ? 36.637 -14.113 -16.013 1.00 10.91 94 TYR A N 1
ATOM 711 C CA . TYR A 1 97 ? 36.245 -13.791 -14.637 1.00 10.20 94 TYR A CA 1
ATOM 712 C C . TYR A 1 97 ? 35.306 -14.927 -14.153 1.00 9.43 94 TYR A C 1
ATOM 713 O O . TYR A 1 97 ? 34.614 -15.582 -14.968 1.00 10.23 94 TYR A O 1
ATOM 722 N N . SER A 1 98 ? 35.302 -15.156 -12.846 1.00 10.77 95 SER A N 1
ATOM 723 C CA . SER A 1 98 ? 34.440 -16.179 -12.239 1.00 9.87 95 SER A CA 1
ATOM 724 C C . SER A 1 98 ? 34.321 -15.972 -10.760 1.00 8.77 95 SER A C 1
ATOM 725 O O . SER A 1 98 ? 35.256 -15.560 -10.110 1.00 8.94 95 SER A O 1
ATOM 728 N N . TYR A 1 99 ? 33.173 -16.380 -10.272 1.00 7.89 96 TYR A N 1
ATOM 729 C CA . TYR A 1 99 ? 32.826 -16.319 -8.862 1.00 7.71 96 TYR A CA 1
ATOM 730 C C . TYR A 1 99 ? 32.130 -17.610 -8.446 1.00 8.11 96 TYR A C 1
ATOM 731 O O . TYR A 1 99 ? 31.193 -18.051 -9.127 1.00 8.32 96 TYR A O 1
ATOM 740 N N . VAL A 1 100 ? 32.558 -18.185 -7.311 1.00 7.43 97 VAL A N 1
ATOM 741 C CA . VAL A 1 100 ? 31.882 -19.312 -6.668 1.00 7.02 97 VAL A CA 1
ATOM 742 C C . VAL A 1 100 ? 31.654 -18.957 -5.205 1.00 6.82 97 VAL A C 1
ATOM 743 O O . VAL A 1 100 ? 32.567 -18.528 -4.518 1.00 6.85 97 VAL A O 1
ATOM 747 N N . GLY A 1 101 ? 30.430 -19.162 -4.741 1.00 6.35 98 GLY A N 1
ATOM 748 C CA . GLY A 1 101 ? 30.098 -18.901 -3.322 1.00 6.12 98 GLY A CA 1
ATOM 749 C C . GLY A 1 101 ? 28.609 -18.666 -3.208 1.00 6.25 98 GLY A C 1
ATOM 750 O O . GLY A 1 101 ? 27.819 -19.483 -3.725 1.00 7.19 98 GLY A O 1
ATOM 751 N N . VAL A 1 102 ? 28.234 -17.596 -2.543 1.00 6.20 99 VAL A N 1
ATOM 752 C CA . VAL A 1 102 ? 26.862 -17.214 -2.381 1.00 5.90 99 VAL A CA 1
ATOM 753 C C . VAL A 1 102 ? 26.588 -15.952 -3.198 1.00 6.60 99 VAL A C 1
ATOM 754 O O . VAL A 1 102 ? 27.441 -15.077 -3.328 1.00 6.88 99 VAL A O 1
ATOM 758 N N . TYR A 1 103 ? 25.373 -15.870 -3.714 1.00 6.14 100 TYR A N 1
ATOM 759 C CA . TYR A 1 103 ? 24.937 -14.805 -4.602 1.00 6.05 100 TYR A CA 1
ATOM 760 C C . TYR A 1 103 ? 23.506 -14.463 -4.375 1.00 5.87 100 TYR A C 1
ATOM 761 O O . TYR A 1 103 ? 22.665 -15.318 -4.065 1.00 6.67 100 TYR A O 1
ATOM 770 N N . GLY A 1 104 ? 23.150 -13.223 -4.633 1.00 5.97 101 GLY A N 1
ATOM 771 C CA . GLY A 1 104 ? 21.763 -12.867 -4.778 1.00 5.84 101 GLY A CA 1
ATOM 772 C C . GLY A 1 104 ? 21.571 -11.408 -5.081 1.00 5.77 101 GLY A C 1
ATOM 773 O O . GLY A 1 104 ? 22.482 -10.741 -5.572 1.00 6.32 101 GLY A O 1
ATOM 774 N N . TRP A 1 105 ? 20.351 -10.937 -4.842 1.00 6.24 102 TRP A N 1
ATOM 775 C CA . TRP A 1 105 ? 19.959 -9.563 -5.077 1.00 5.76 102 TRP A CA 1
ATOM 776 C C . TRP A 1 105 ? 19.134 -9.041 -3.933 1.00 5.60 102 TRP A C 1
ATOM 777 O O . TRP A 1 105 ? 18.438 -9.834 -3.270 1.00 6.23 102 TRP A O 1
ATOM 788 N N . THR A 1 106 ? 19.148 -7.733 -3.771 1.00 6.15 103 THR A N 1
ATOM 789 C CA . THR A 1 106 ? 18.108 -7.000 -3.069 1.00 6.28 103 THR A CA 1
ATOM 790 C C . THR A 1 106 ? 17.486 -5.974 -3.983 1.00 6.14 103 THR A C 1
ATOM 791 O O . THR A 1 106 ? 18.046 -5.627 -5.011 1.00 6.39 103 THR A O 1
ATOM 795 N N . ARG A 1 107 ? 16.334 -5.473 -3.547 1.00 6.45 104 ARG A N 1
ATOM 796 C CA . ARG A 1 107 ? 15.640 -4.327 -4.139 1.00 6.91 104 ARG A CA 1
ATOM 797 C C . ARG A 1 107 ? 15.541 -3.219 -3.101 1.00 7.01 104 ARG A C 1
ATOM 798 O O . ARG A 1 107 ? 15.452 -3.483 -1.887 1.00 7.97 104 ARG A O 1
ATOM 806 N N . SER A 1 108 ? 15.544 -1.979 -3.575 1.00 7.91 105 SER A N 1
ATOM 807 C CA . SER A 1 108 ? 15.343 -0.822 -2.681 1.00 8.65 105 SER A CA 1
ATOM 808 C C . SER A 1 108 ? 16.316 -0.810 -1.514 1.00 7.99 105 SER A C 1
ATOM 809 O O . SER A 1 108 ? 15.899 -0.757 -0.338 1.00 9.49 105 SER A O 1
ATOM 812 N N . PRO A 1 109 ? 17.624 -0.788 -1.775 1.00 7.76 106 PRO A N 1
ATOM 813 C CA . PRO A 1 109 ? 18.253 -0.558 -3.055 1.00 7.37 106 PRO A CA 1
ATOM 814 C C . PRO A 1 109 ? 18.445 -1.828 -3.879 1.00 6.50 106 PRO A C 1
ATOM 815 O O . PRO A 1 109 ? 18.576 -2.933 -3.341 1.00 6.79 106 PRO A O 1
ATOM 819 N N . LEU A 1 110 ? 18.535 -1.640 -5.198 1.00 6.44 107 LEU A N 1
ATOM 820 C CA . LEU A 1 110 ? 18.840 -2.702 -6.141 1.00 6.13 107 LEU A CA 1
ATOM 821 C C . LEU A 1 110 ? 20.316 -3.027 -6.070 1.00 5.68 107 LEU A C 1
ATOM 822 O O . LEU A 1 110 ? 21.183 -2.184 -6.379 1.00 5.89 107 LEU A O 1
ATOM 827 N N . VAL A 1 111 ? 20.613 -4.240 -5.625 1.00 6.27 108 VAL A N 1
ATOM 828 C CA . VAL A 1 111 ? 21.980 -4.700 -5.368 1.00 6.21 108 VAL A CA 1
ATOM 829 C C . VAL A 1 111 ? 22.130 -6.110 -5.866 1.00 6.08 108 VAL A C 1
ATOM 830 O O . VAL A 1 111 ? 21.270 -6.937 -5.562 1.00 6.49 108 VAL A O 1
ATOM 834 N N . GLU A 1 112 ? 23.227 -6.404 -6.549 1.00 5.61 109 GLU A N 1
ATOM 835 C CA . GLU A 1 112 ? 23.678 -7.772 -6.848 1.00 5.72 109 GLU A CA 1
ATOM 836 C C . GLU A 1 112 ? 24.844 -8.038 -5.912 1.00 5.68 109 GLU A C 1
ATOM 837 O O . GLU A 1 112 ? 25.817 -7.278 -5.889 1.00 6.91 109 GLU A O 1
ATOM 843 N N . TYR A 1 113 ? 24.759 -9.086 -5.101 1.00 6.07 110 TYR A N 1
ATOM 844 C CA . TYR A 1 113 ? 25.764 -9.351 -4.082 1.00 6.37 110 TYR A CA 1
ATOM 845 C C . TYR A 1 113 ? 26.411 -10.693 -4.255 1.00 6.05 110 TYR A C 1
ATOM 846 O O . TYR A 1 113 ? 25.813 -11.672 -4.730 1.00 6.63 110 TYR A O 1
ATOM 855 N N . TYR A 1 114 ? 27.660 -10.762 -3.796 1.00 6.26 111 TYR A N 1
ATOM 856 C CA . TYR A 1 114 ? 28.527 -11.917 -3.921 1.00 6.67 111 TYR A CA 1
ATOM 857 C C . TYR A 1 114 ? 29.340 -12.145 -2.649 1.00 6.32 111 TYR A C 1
ATOM 858 O O . TYR A 1 114 ? 30.007 -11.222 -2.164 1.00 7.29 111 TYR A O 1
ATOM 867 N N . ILE A 1 115 ? 29.389 -13.390 -2.196 1.00 6.31 112 ILE A N 1
ATOM 868 C CA . ILE A 1 115 ? 30.334 -13.847 -1.207 1.00 6.00 112 ILE A CA 1
ATOM 869 C C . ILE A 1 115 ? 31.152 -14.922 -1.884 1.00 6.47 112 ILE A C 1
ATOM 870 O O . ILE A 1 115 ? 30.610 -15.993 -2.210 1.00 7.11 112 ILE A O 1
ATOM 875 N N . VAL A 1 116 ? 32.397 -14.622 -2.218 1.00 6.59 113 VAL A N 1
ATOM 876 C CA . VAL A 1 116 ? 33.184 -15.410 -3.160 1.00 6.79 113 VAL A CA 1
ATOM 877 C C . VAL A 1 116 ? 34.243 -16.184 -2.397 1.00 6.37 113 VAL A C 1
ATOM 878 O O . VAL A 1 116 ? 35.211 -15.590 -1.900 1.00 7.41 113 VAL A O 1
ATOM 882 N N . ASP A 1 117 ? 34.072 -17.490 -2.314 1.00 6.58 114 ASP A N 1
ATOM 883 C CA . ASP A 1 117 ? 35.015 -18.363 -1.672 1.00 6.78 114 ASP A CA 1
ATOM 884 C C . ASP A 1 117 ? 35.937 -19.081 -2.638 1.00 7.15 114 ASP A C 1
ATOM 885 O O . ASP A 1 117 ? 36.930 -19.663 -2.209 1.00 8.11 114 ASP A O 1
ATOM 890 N N . ASN A 1 118 ? 35.604 -19.092 -3.924 1.00 7.17 115 ASN A N 1
ATOM 891 C CA . ASN A 1 118 ? 36.408 -19.754 -4.926 1.00 7.89 115 ASN A CA 1
ATOM 892 C C . ASN A 1 118 ? 36.048 -19.177 -6.301 1.00 7.64 115 ASN A C 1
ATOM 893 O O . ASN A 1 118 ? 35.286 -18.246 -6.417 1.00 7.47 115 ASN A O 1
ATOM 898 N N . TRP A 1 119 ? 36.648 -19.766 -7.338 1.00 7.73 116 TRP A N 1
ATOM 899 C CA . TRP A 1 119 ? 36.575 -19.225 -8.697 1.00 8.59 116 TRP A CA 1
ATOM 900 C C . TRP A 1 119 ? 37.057 -20.294 -9.645 1.00 9.40 116 TRP A C 1
ATOM 901 O O . TRP A 1 119 ? 37.920 -21.100 -9.297 1.00 9.68 116 TRP A O 1
ATOM 912 N N . LEU A 1 120 ? 36.487 -20.272 -10.848 1.00 9.16 117 LEU A N 1
ATOM 913 C CA . LEU A 1 120 ? 36.817 -21.210 -11.917 1.00 9.39 117 LEU A CA 1
ATOM 914 C C . LEU A 1 120 ? 37.862 -20.635 -12.870 1.00 9.63 117 LEU A C 1
ATOM 915 O O . LEU A 1 120 ? 38.316 -21.326 -13.782 1.00 12.45 117 LEU A O 1
ATOM 920 N N . SER A 1 121 ? 38.167 -19.347 -12.738 1.00 9.34 118 SER A N 1
ATOM 921 C CA . SER A 1 121 ? 39.204 -18.670 -13.460 1.00 9.37 118 SER A CA 1
ATOM 922 C C . SER A 1 121 ? 40.562 -19.126 -12.976 1.00 10.97 118 SER A C 1
ATOM 923 O O . SER A 1 121 ? 40.701 -19.666 -11.872 1.00 10.45 118 SER A O 1
ATOM 926 N N . PRO A 1 122 ? 41.606 -18.891 -13.805 1.00 11.01 119 PRO A N 1
ATOM 927 C CA . PRO A 1 122 ? 42.918 -19.345 -13.337 1.00 12.49 119 PRO A CA 1
ATOM 928 C C . PRO A 1 122 ? 43.408 -18.623 -12.065 1.00 12.29 119 PRO A C 1
ATOM 929 O O . PRO A 1 122 ? 44.123 -19.208 -11.239 1.00 11.90 119 PRO A O 1
ATOM 933 N N . PHE A 1 123 ? 43.005 -17.367 -11.886 1.00 10.90 120 PHE A N 1
ATOM 934 C CA . PHE A 1 123 ? 43.406 -16.575 -10.731 1.00 9.86 120 PHE A CA 1
ATOM 935 C C . PHE A 1 123 ? 42.148 -16.003 -10.088 1.00 9.33 120 PHE A C 1
ATOM 936 O O . PHE A 1 123 ? 41.099 -15.895 -10.722 1.00 9.48 120 PHE A O 1
ATOM 944 N N . PRO A 1 124 ? 42.236 -15.605 -8.805 1.00 10.29 121 PRO A N 1
ATOM 945 C CA . PRO A 1 124 ? 41.041 -15.005 -8.200 1.00 10.04 121 PRO A CA 1
ATOM 946 C C . PRO A 1 124 ? 40.646 -13.682 -8.847 1.00 9.04 121 PRO A C 1
ATOM 947 O O . PRO A 1 124 ? 41.468 -13.021 -9.471 1.00 9.11 121 PRO A O 1
ATOM 951 N N . PRO A 1 125 ? 39.390 -13.264 -8.666 1.00 9.94 122 PRO A N 1
ATOM 952 C CA . PRO A 1 125 ? 39.031 -11.923 -9.104 1.00 10.94 122 PRO A CA 1
ATOM 953 C C . PRO A 1 125 ? 39.856 -10.887 -8.362 1.00 12.20 122 PRO A C 1
ATOM 954 O O . PRO A 1 125 ? 40.166 -11.082 -7.200 1.00 17.08 122 PRO A O 1
ATOM 958 N N . GLY A 1 126 ? 40.224 -9.828 -9.068 1.00 13.05 123 GLY A N 1
ATOM 959 C CA . GLY A 1 126 ? 41.063 -8.784 -8.535 1.00 13.70 123 GLY A CA 1
ATOM 960 C C . GLY A 1 126 ? 40.344 -7.479 -8.290 1.00 12.14 123 GLY A C 1
ATOM 961 O O . GLY A 1 126 ? 39.110 -7.416 -8.196 1.00 11.89 123 GLY A O 1
ATOM 962 N N . ASP A 1 127 ? 41.133 -6.433 -8.131 1.00 11.97 124 ASP A N 1
ATOM 963 C CA . ASP A 1 127 ? 40.603 -5.122 -7.742 1.00 12.63 124 ASP A CA 1
ATOM 964 C C . ASP A 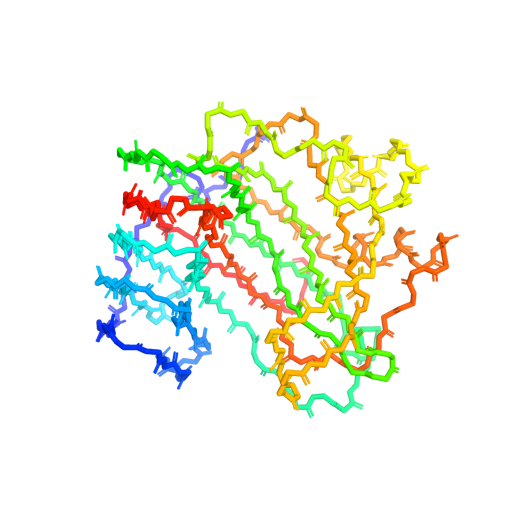1 127 ? 39.651 -4.545 -8.778 1.00 12.20 124 ASP A C 1
ATOM 965 O O . ASP A 1 127 ? 38.880 -3.645 -8.467 1.00 12.05 124 ASP A O 1
ATOM 970 N N . TRP A 1 128 ? 39.695 -5.053 -9.997 1.00 10.79 125 TRP A N 1
ATOM 971 C CA . TRP A 1 128 ? 38.789 -4.649 -11.049 1.00 11.67 125 TRP A CA 1
ATOM 972 C C . TRP A 1 128 ? 37.321 -4.937 -10.740 1.00 11.05 125 TRP A C 1
ATOM 973 O O . TRP A 1 128 ? 36.453 -4.465 -11.453 1.00 13.26 125 TRP A O 1
ATOM 984 N N . VAL A 1 129 ? 37.020 -5.763 -9.742 1.00 9.75 126 VAL A N 1
ATOM 985 C CA . VAL A 1 129 ? 35.620 -6.087 -9.456 1.00 10.57 126 VAL A CA 1
ATOM 986 C C . VAL A 1 129 ? 34.822 -4.880 -9.019 1.00 9.57 126 VAL A C 1
ATOM 987 O O . VAL A 1 129 ? 33.606 -4.888 -9.147 1.00 10.99 126 VAL A O 1
ATOM 991 N N . GLY A 1 130 ? 35.445 -3.853 -8.465 1.00 10.90 127 GLY A N 1
ATOM 992 C CA . GLY A 1 130 ? 34.646 -2.696 -8.114 1.00 11.89 127 GLY A CA 1
ATOM 993 C C . GLY A 1 130 ? 35.411 -1.404 -8.033 1.00 9.96 127 GLY A C 1
ATOM 994 O O . GLY A 1 130 ? 36.616 -1.409 -7.921 1.00 11.97 127 GLY A O 1
ATOM 995 N N . ASN A 1 131 ? 34.690 -0.304 -8.091 1.00 9.71 128 ASN A N 1
ATOM 996 C CA . ASN A 1 131 ? 35.329 0.985 -7.976 1.00 9.01 128 ASN A CA 1
ATOM 997 C C . ASN A 1 131 ? 35.785 1.340 -6.584 1.00 7.90 128 ASN A C 1
ATOM 998 O O . ASN A 1 131 ? 36.637 2.230 -6.431 1.00 9.97 128 ASN A O 1
ATOM 1003 N N . LYS A 1 132 ? 35.211 0.735 -5.558 1.00 8.12 129 LYS A N 1
ATOM 1004 C CA . LYS A 1 132 ? 35.543 1.022 -4.175 1.00 8.68 129 LYS A CA 1
ATOM 1005 C C . LYS A 1 132 ? 36.095 -0.233 -3.510 1.00 8.76 129 LYS A C 1
ATOM 1006 O O . LYS A 1 132 ? 35.423 -1.272 -3.423 1.00 9.34 129 LYS A O 1
ATOM 1012 N N . LYS A 1 133 ? 37.312 -0.148 -3.029 1.00 8.25 130 LYS A N 1
ATOM 1013 C CA . LYS A 1 133 ? 37.938 -1.199 -2.268 1.00 8.90 130 LYS A CA 1
ATOM 1014 C C . LYS A 1 133 ? 37.885 -0.816 -0.811 1.00 9.64 130 LYS A C 1
ATOM 1015 O O . LYS A 1 133 ? 38.569 0.114 -0.383 1.00 11.41 130 LYS A O 1
ATOM 1021 N N . HIS A 1 134 ? 37.065 -1.491 -0.018 1.00 8.49 131 HIS A N 1
ATOM 1022 C CA . HIS A 1 134 ? 36.922 -1.179 1.383 1.00 8.97 131 HIS A CA 1
ATOM 1023 C C . HIS A 1 134 ? 38.065 -1.718 2.184 1.00 9.46 131 HIS A C 1
ATOM 1024 O O . HIS A 1 134 ? 38.378 -1.169 3.247 1.00 13.73 131 HIS A O 1
ATOM 1031 N N . GLY A 1 135 ? 38.709 -2.765 1.703 1.00 9.31 132 GLY A N 1
ATOM 1032 C CA . GLY A 1 135 ? 39.862 -3.340 2.382 1.00 9.97 132 GLY A CA 1
ATOM 1033 C C . GLY A 1 135 ? 39.645 -4.731 2.899 1.00 7.88 132 GLY A C 1
ATOM 1034 O O . GLY A 1 135 ? 38.701 -5.412 2.494 1.00 8.73 132 GLY A O 1
ATOM 1035 N N . SER A 1 136 ? 40.548 -5.148 3.770 1.00 7.90 133 SER A N 1
ATOM 1036 C CA . SER A 1 136 ? 40.566 -6.491 4.340 1.00 8.62 133 SER A CA 1
ATOM 1037 C C . SER A 1 136 ? 39.846 -6.528 5.663 1.00 8.15 133 SER A C 1
ATOM 1038 O O . SER A 1 136 ? 40.059 -5.678 6.526 1.00 9.36 133 SER A O 1
ATOM 1041 N N . PHE A 1 137 ? 39.038 -7.546 5.859 1.00 7.63 134 PHE A N 1
ATOM 1042 C CA . PHE A 1 137 ? 38.253 -7.728 7.053 1.00 8.24 134 PHE A CA 1
ATOM 1043 C C . PHE A 1 137 ? 38.259 -9.185 7.439 1.00 8.46 134 PHE A C 1
ATOM 1044 O O . PHE A 1 137 ? 38.263 -10.082 6.577 1.00 9.14 134 PHE A O 1
ATOM 1052 N N . THR A 1 138 ? 38.228 -9.449 8.735 1.00 7.88 135 THR A N 1
ATOM 1053 C CA . THR A 1 138 ? 37.938 -10.793 9.240 1.00 7.85 135 THR A CA 1
ATOM 1054 C C . THR A 1 138 ? 36.421 -10.951 9.298 1.00 7.52 135 THR A C 1
ATOM 1055 O O . THR A 1 138 ? 35.736 -10.206 9.980 1.00 8.95 135 THR A O 1
ATOM 1059 N N . ILE A 1 139 ? 35.933 -11.863 8.462 1.00 6.98 136 ILE A N 1
ATOM 1060 C CA . ILE A 1 139 ? 34.505 -12.161 8.358 1.00 7.31 136 ILE A CA 1
ATOM 1061 C C . ILE A 1 139 ? 34.365 -13.662 8.458 1.00 7.23 136 ILE A C 1
ATOM 1062 O O . ILE A 1 139 ? 35.014 -14.385 7.726 1.00 7.23 136 ILE A O 1
ATOM 1067 N N . ASP A 1 140 ? 33.498 -14.141 9.354 1.00 8.25 137 ASP A N 1
ATOM 1068 C CA . ASP A 1 140 ? 33.220 -15.569 9.448 1.00 8.15 137 ASP A CA 1
ATOM 1069 C C . ASP A 1 140 ? 34.534 -16.329 9.594 1.00 7.95 137 ASP A C 1
ATOM 1070 O O . ASP A 1 140 ? 34.708 -17.380 8.991 1.00 8.82 137 ASP A O 1
ATOM 1075 N N . GLY A 1 141 ? 35.446 -15.828 10.443 1.00 8.58 138 GLY A N 1
ATOM 1076 C CA . GLY A 1 141 ? 36.637 -16.574 10.782 1.00 9.97 138 GLY A CA 1
ATOM 1077 C C . GLY A 1 141 ? 37.717 -16.639 9.727 1.00 10.14 138 GLY A C 1
ATOM 1078 O O . GLY A 1 141 ? 38.665 -17.416 9.870 1.00 13.75 138 GLY A O 1
ATOM 1079 N N . ALA A 1 142 ? 37.619 -15.807 8.685 1.00 8.57 139 ALA A N 1
ATOM 1080 C CA . ALA A 1 142 ? 38.631 -15.800 7.617 1.00 8.60 139 ALA A CA 1
ATOM 1081 C C . ALA A 1 142 ? 38.814 -14.388 7.075 1.00 7.68 139 ALA A C 1
ATOM 1082 O O . ALA A 1 142 ? 37.998 -13.518 7.263 1.00 8.50 139 ALA A O 1
ATOM 1084 N N . GLN A 1 143 ? 39.896 -14.189 6.350 1.00 7.76 140 GLN A N 1
ATOM 1085 C CA . GLN A 1 143 ? 40.174 -12.908 5.693 1.00 7.89 140 GLN A CA 1
ATOM 1086 C C . GLN A 1 143 ? 39.456 -12.800 4.350 1.00 6.97 140 GLN A C 1
ATOM 1087 O O . GLN A 1 143 ? 39.612 -13.677 3.483 1.00 7.33 140 GLN A O 1
ATOM 1093 N N . TYR A 1 144 ? 38.717 -11.710 4.190 1.00 6.91 141 TYR A N 1
ATOM 1094 C CA . TYR A 1 144 ? 38.021 -11.352 2.957 1.00 6.84 141 TYR A CA 1
ATOM 1095 C C . TYR A 1 144 ? 38.384 -9.927 2.580 1.00 6.69 141 TYR A C 1
ATOM 1096 O O . TYR A 1 144 ? 38.510 -9.070 3.448 1.00 8.20 141 TYR A O 1
ATOM 1105 N N . THR A 1 145 ? 38.476 -9.670 1.284 1.00 6.79 142 THR A N 1
ATOM 1106 C CA . THR A 1 145 ? 38.572 -8.320 0.778 1.00 7.26 142 THR A CA 1
ATOM 1107 C C . THR A 1 145 ? 37.161 -7.879 0.367 1.00 7.13 142 THR A C 1
ATOM 1108 O O . THR A 1 145 ? 36.468 -8.605 -0.362 1.00 7.97 142 THR A O 1
ATOM 1112 N N . VAL A 1 146 ? 36.726 -6.711 0.823 1.00 6.65 143 VAL A N 1
ATOM 1113 C CA . VAL A 1 146 ? 35.403 -6.205 0.552 1.00 6.42 143 VAL A CA 1
ATOM 1114 C C . VAL A 1 146 ? 35.471 -5.089 -0.465 1.00 6.28 143 VAL A C 1
ATOM 1115 O O . VAL A 1 146 ? 36.280 -4.155 -0.344 1.00 7.09 143 VAL A O 1
ATOM 1119 N N . TYR A 1 147 ? 34.612 -5.185 -1.472 1.00 6.72 144 TYR A N 1
ATOM 1120 C CA . TYR A 1 147 ? 34.518 -4.205 -2.570 1.00 7.09 144 TYR A CA 1
ATOM 1121 C C . TYR A 1 147 ? 33.084 -3.807 -2.745 1.00 7.01 144 TYR A C 1
ATOM 1122 O O . TYR A 1 147 ? 32.132 -4.572 -2.474 1.00 7.49 144 TYR A O 1
ATOM 1131 N N . GLU A 1 148 ? 32.889 -2.652 -3.355 1.00 7.76 145 GLU A N 1
ATOM 1132 C CA . GLU A 1 148 ? 31.585 -2.201 -3.800 1.00 7.80 145 GLU A CA 1
ATOM 1133 C C . GLU A 1 148 ? 31.754 -1.665 -5.232 1.00 6.65 145 GLU A C 1
ATOM 1134 O O . GLU A 1 148 ? 32.817 -1.147 -5.592 1.00 7.79 145 GLU A O 1
ATOM 1140 N N . ASN A 1 149 ? 30.700 -1.779 -6.019 1.00 6.55 146 ASN A N 1
ATOM 1141 C CA . ASN A 1 149 ? 30.690 -1.317 -7.391 1.00 6.49 146 ASN A CA 1
ATOM 1142 C C . ASN A 1 149 ? 29.345 -0.753 -7.741 1.00 6.03 146 ASN A C 1
ATOM 1143 O O . ASN A 1 149 ? 28.366 -0.973 -7.042 1.00 6.51 146 ASN A O 1
ATOM 1148 N N . THR A 1 150 ? 29.293 -0.030 -8.866 1.00 5.67 147 THR A N 1
ATOM 1149 C CA . THR A 1 150 ? 28.042 0.337 -9.541 1.00 5.69 147 THR A CA 1
ATOM 1150 C C . THR A 1 150 ? 28.172 -0.172 -10.993 1.00 6.15 147 THR A C 1
ATOM 1151 O O . THR A 1 150 ? 29.178 0.131 -11.633 1.00 7.86 147 THR A O 1
ATOM 1155 N N . ARG A 1 151 ? 27.220 -0.988 -11.442 1.00 6.92 148 ARG A N 1
ATOM 1156 C CA . ARG A 1 151 ? 27.298 -1.736 -12.719 1.00 7.25 148 ARG A CA 1
ATOM 1157 C C . ARG A 1 151 ? 26.022 -1.460 -13.491 1.00 6.68 148 ARG A C 1
ATOM 1158 O O . ARG A 1 151 ? 24.959 -1.231 -12.922 1.00 6.92 148 ARG A O 1
ATOM 1166 N N . THR A 1 152 ? 26.129 -1.508 -14.822 1.00 6.32 149 THR A N 1
ATOM 1167 C CA . THR A 1 152 ? 25.033 -1.387 -15.736 1.00 6.34 149 THR A CA 1
ATOM 1168 C C . THR A 1 152 ? 24.934 -2.689 -16.519 1.00 6.83 149 THR A C 1
ATOM 1169 O O . THR A 1 152 ? 25.933 -3.160 -17.048 1.00 7.14 149 THR A O 1
ATOM 1173 N N . GLY A 1 153 ? 23.740 -3.270 -16.597 1.00 7.03 150 GLY A N 1
ATOM 1174 C CA . GLY A 1 153 ? 23.599 -4.544 -17.308 1.00 8.49 150 GLY A CA 1
ATOM 1175 C C . GLY A 1 153 ? 22.252 -5.155 -17.009 1.00 8.20 150 GLY A C 1
ATOM 1176 O O . GLY A 1 153 ? 21.392 -4.533 -16.390 1.00 7.70 150 GLY A O 1
ATOM 1177 N N . PRO A 1 154 ? 22.080 -6.409 -17.417 1.00 8.92 151 PRO A N 1
ATOM 1178 C CA . PRO A 1 154 ? 20.880 -7.137 -17.110 1.00 8.98 151 PRO A CA 1
ATOM 1179 C C . PRO A 1 154 ? 20.738 -7.253 -15.597 1.00 8.67 151 PRO A C 1
ATOM 1180 O O . PRO A 1 154 ? 21.728 -7.345 -14.851 1.00 10.74 151 PRO A O 1
ATOM 1184 N N . SER A 1 155 ? 19.505 -7.236 -15.139 1.00 8.83 152 SER A N 1
ATOM 1185 C CA . SER A 1 155 ? 19.211 -7.340 -13.738 1.00 8.21 152 SER A CA 1
ATOM 1186 C C . SER A 1 155 ? 17.864 -8.016 -13.542 1.00 8.35 152 SER A C 1
ATOM 1187 O O . SER A 1 155 ? 17.084 -8.207 -14.480 1.00 9.00 152 SER A O 1
ATOM 1190 N N . ILE A 1 156 ? 17.522 -8.270 -12.290 1.00 8.32 153 ILE A N 1
ATOM 1191 C CA . ILE A 1 156 ? 16.207 -8.826 -11.960 1.00 8.38 153 ILE A CA 1
ATOM 1192 C C . ILE A 1 156 ? 15.053 -7.885 -12.307 1.00 9.21 153 ILE A C 1
ATOM 1193 O O . ILE A 1 156 ? 13.928 -8.318 -12.330 1.00 10.77 153 ILE A O 1
ATOM 1198 N N . ASP A 1 157 ? 15.357 -6.608 -12.555 1.00 8.81 154 ASP A N 1
ATOM 1199 C CA . ASP A 1 157 ? 14.373 -5.589 -12.906 1.00 9.98 154 ASP A CA 1
ATOM 1200 C C . ASP A 1 157 ? 14.408 -5.269 -14.408 1.00 9.87 154 ASP A C 1
ATOM 1201 O O . ASP A 1 157 ? 13.674 -4.398 -14.850 1.00 13.86 154 ASP A O 1
ATOM 1206 N N . GLY A 1 158 ? 15.239 -5.944 -15.191 1.00 9.35 155 GLY A N 1
ATOM 1207 C CA . GLY A 1 158 ? 15.487 -5.548 -16.589 1.00 9.09 155 GLY A CA 1
ATOM 1208 C C . GLY A 1 158 ? 16.829 -4.831 -16.713 1.00 8.41 155 GLY A C 1
ATOM 1209 O O . GLY A 1 158 ? 17.565 -4.689 -15.750 1.00 9.74 155 GLY A O 1
ATOM 1210 N N . ASP A 1 159 ? 17.170 -4.351 -17.892 1.00 8.42 156 ASP A N 1
ATOM 1211 C CA . ASP A 1 159 ? 18.441 -3.695 -18.118 1.00 8.52 156 ASP A CA 1
ATOM 1212 C C . ASP A 1 159 ? 18.445 -2.346 -17.405 1.00 7.29 156 ASP A C 1
ATOM 1213 O O . ASP A 1 159 ? 17.635 -1.488 -17.689 1.00 9.27 156 ASP A O 1
ATOM 1218 N N . THR A 1 160 ? 19.350 -2.164 -16.448 1.00 6.54 157 THR A N 1
ATOM 1219 C CA . THR A 1 160 ? 19.361 -0.958 -15.630 1.00 6.19 157 THR A CA 1
ATOM 1220 C C . THR A 1 160 ? 20.736 -0.853 -14.987 1.00 6.09 157 THR A C 1
ATOM 1221 O O . THR A 1 160 ? 21.683 -1.494 -15.418 1.00 7.93 157 THR A O 1
ATOM 1225 N N . THR A 1 161 ? 20.838 -0.056 -13.926 1.00 5.42 158 THR A N 1
ATOM 1226 C CA . THR A 1 161 ? 22.034 0.076 -13.123 1.00 5.71 158 THR A CA 1
ATOM 1227 C C . THR A 1 161 ? 21.723 -0.282 -11.670 1.00 5.44 158 THR A C 1
ATOM 1228 O O . THR A 1 161 ? 20.634 -0.029 -11.164 1.00 6.14 158 THR A O 1
ATOM 1232 N N . PHE A 1 162 ? 22.716 -0.883 -11.037 1.00 5.56 159 PHE A N 1
ATOM 1233 C CA . PHE A 1 162 ? 22.592 -1.415 -9.700 1.00 6.03 159 PHE A CA 1
ATOM 1234 C C . PHE A 1 162 ? 23.928 -1.335 -8.989 1.00 5.63 159 PHE A C 1
ATOM 1235 O O . PHE A 1 162 ? 24.966 -1.282 -9.607 1.00 6.21 159 PHE A O 1
ATOM 1243 N N . ASN A 1 163 ? 23.908 -1.377 -7.668 1.00 6.02 160 ASN A N 1
ATOM 1244 C CA . ASN A 1 163 ? 25.107 -1.595 -6.915 1.00 6.05 160 ASN A CA 1
ATOM 1245 C C . ASN A 1 163 ? 25.494 -3.043 -6.870 1.00 6.04 160 ASN A C 1
ATOM 1246 O O . ASN A 1 163 ? 24.643 -3.923 -7.052 1.00 6.55 160 ASN A O 1
ATOM 1251 N N . GLN A 1 164 ? 26.784 -3.303 -6.667 1.00 5.66 161 GLN A N 1
ATOM 1252 C CA . GLN A 1 164 ? 27.266 -4.634 -6.369 1.00 6.02 161 GLN A CA 1
ATOM 1253 C C . GLN A 1 164 ? 28.027 -4.597 -5.079 1.00 5.78 161 GLN A C 1
ATOM 1254 O O . GLN A 1 164 ? 28.818 -3.677 -4.831 1.00 6.70 161 GLN A O 1
ATOM 1260 N N . TYR A 1 165 ? 27.862 -5.635 -4.260 1.00 6.08 162 TYR A N 1
ATOM 1261 C CA . TYR A 1 165 ? 28.641 -5.847 -3.034 1.00 5.86 162 TYR A CA 1
ATOM 1262 C C . TYR A 1 165 ? 29.403 -7.143 -3.156 1.00 5.97 162 TYR A C 1
ATOM 1263 O O . TYR A 1 165 ? 28.846 -8.145 -3.603 1.00 6.83 162 TYR A O 1
ATOM 1272 N N . PHE A 1 166 ? 30.690 -7.133 -2.800 1.00 5.74 163 PHE A N 1
ATOM 1273 C CA . PHE A 1 166 ? 31.537 -8.307 -2.872 1.00 6.14 163 PHE A CA 1
ATOM 1274 C C . PHE A 1 166 ? 32.289 -8.504 -1.565 1.00 6.13 163 PHE A C 1
ATOM 1275 O O . PHE A 1 166 ? 32.923 -7.560 -1.061 1.00 6.83 163 PHE A O 1
ATOM 1283 N N . SER A 1 167 ? 32.358 -9.755 -1.099 1.00 6.02 164 SER A N 1
ATOM 1284 C CA . SER A 1 167 ? 33.404 -10.224 -0.211 1.00 6.01 164 SER A CA 1
ATOM 1285 C C . SER A 1 167 ? 34.195 -11.257 -0.990 1.00 6.08 164 SER A C 1
ATOM 1286 O O . SER A 1 167 ? 33.592 -12.229 -1.453 1.00 7.51 164 SER A O 1
ATOM 1289 N N . ILE A 1 168 ? 35.513 -11.100 -1.117 1.00 6.76 165 ILE A N 1
ATOM 1290 C CA . ILE A 1 168 ? 36.330 -12.040 -1.845 1.00 6.87 165 ILE A CA 1
ATOM 1291 C C . ILE A 1 168 ? 37.310 -12.696 -0.877 1.00 6.49 165 ILE A C 1
ATOM 1292 O O . ILE A 1 168 ? 38.151 -12.011 -0.284 1.00 6.99 165 ILE A O 1
ATOM 1297 N N . ARG A 1 169 ? 37.219 -14.009 -0.700 1.00 6.67 166 ARG A N 1
ATOM 1298 C CA . ARG A 1 169 ? 38.040 -14.718 0.250 1.00 6.71 166 ARG A CA 1
ATOM 1299 C C . ARG A 1 169 ? 39.490 -14.639 -0.215 1.00 7.27 166 ARG A C 1
ATOM 1300 O O . ARG A 1 169 ? 39.781 -14.872 -1.413 1.00 8.04 166 ARG A O 1
ATOM 1308 N N . GLN A 1 170 ? 40.418 -14.374 0.715 1.00 6.91 167 GLN A N 1
ATOM 1309 C CA . GLN A 1 170 ? 41.822 -14.195 0.336 1.00 8.35 167 GLN A CA 1
ATOM 1310 C C . GLN A 1 170 ? 42.511 -15.506 0.048 1.00 9.49 167 GLN A C 1
ATOM 1311 O O . GLN A 1 170 ? 43.505 -15.498 -0.658 1.00 11.99 167 GLN A O 1
ATOM 1317 N N . GLN A 1 171 ? 42.030 -16.598 0.606 1.00 10.07 168 GLN A N 1
ATOM 1318 C CA . GLN A 1 171 ? 42.480 -17.944 0.249 1.00 12.37 168 GLN A CA 1
ATOM 1319 C C . GLN A 1 171 ? 41.278 -18.797 -0.103 1.00 11.80 168 GLN A C 1
ATOM 1320 O O . GLN A 1 171 ? 40.309 -18.859 0.678 1.00 12.80 168 GLN A O 1
ATOM 1326 N N . ALA A 1 172 ? 41.326 -19.420 -1.286 1.00 10.11 169 ALA A N 1
ATOM 1327 C CA . ALA A 1 172 ? 40.212 -20.201 -1.765 1.00 9.76 169 ALA A CA 1
ATOM 1328 C C . ALA A 1 172 ? 39.807 -21.276 -0.752 1.00 9.03 169 ALA A C 1
ATOM 1329 O O . ALA A 1 172 ? 40.645 -21.866 -0.065 1.00 11.02 169 ALA A O 1
ATOM 1331 N N . ARG A 1 173 ? 38.510 -21.553 -0.741 1.00 10.42 170 ARG A N 1
ATOM 1332 C CA . ARG A 1 173 ? 37.887 -22.589 0.056 1.00 11.74 170 ARG A CA 1
ATOM 1333 C C . ARG A 1 173 ? 37.026 -23.437 -0.895 1.00 12.33 170 ARG A C 1
ATOM 1334 O O . ARG A 1 173 ? 36.205 -22.894 -1.632 1.00 13.45 170 ARG A O 1
ATOM 1342 N N . ASP A 1 174 ? 37.212 -24.758 -0.898 1.00 12.63 171 ASP A N 1
ATOM 1343 C CA . ASP A 1 174 ? 36.314 -25.566 -1.719 1.00 13.34 171 ASP A CA 1
ATOM 1344 C C . ASP A 1 174 ? 35.215 -26.317 -1.006 1.00 10.87 171 ASP A C 1
ATOM 1345 O O . ASP A 1 174 ? 34.370 -26.890 -1.689 1.00 10.82 171 ASP A O 1
ATOM 1350 N N . CYS A 1 175 ? 35.190 -26.282 0.323 1.00 9.83 172 CYS A N 1
ATOM 1351 C CA . CYS A 1 175 ? 34.114 -26.900 1.065 1.00 8.98 172 CYS A CA 1
ATOM 1352 C C . CYS A 1 175 ? 33.983 -26.260 2.421 1.00 8.91 172 CYS A C 1
ATOM 1353 O O . CYS A 1 175 ? 34.964 -26.133 3.140 1.00 10.48 172 CYS A O 1
ATOM 1356 N N . GLY A 1 176 ? 32.770 -25.876 2.795 1.00 8.57 173 GLY A N 1
ATOM 1357 C CA . GLY A 1 176 ? 32.519 -25.354 4.133 1.00 8.76 173 GLY A CA 1
ATOM 1358 C C . GLY A 1 176 ? 31.194 -24.635 4.205 1.00 8.43 173 GLY A C 1
ATOM 1359 O O . GLY A 1 176 ? 30.352 -24.764 3.310 1.00 8.88 173 GLY A O 1
ATOM 1360 N N . THR A 1 177 ? 31.005 -23.892 5.268 1.00 6.90 174 THR A N 1
ATOM 1361 C CA . THR A 1 177 ? 29.815 -23.119 5.524 1.00 7.45 174 THR A CA 1
ATOM 1362 C C . THR A 1 177 ? 30.118 -21.641 5.447 1.00 7.25 174 THR A C 1
ATOM 1363 O O . THR A 1 177 ? 31.029 -21.165 6.130 1.00 7.70 174 THR A O 1
ATOM 1367 N N . ILE A 1 178 ? 29.395 -20.941 4.562 1.00 6.74 175 ILE A N 1
ATOM 1368 C CA . ILE A 1 178 ? 29.432 -19.486 4.492 1.00 6.91 175 ILE A CA 1
ATOM 1369 C C . ILE A 1 178 ? 28.360 -18.957 5.423 1.00 6.23 175 ILE A C 1
ATOM 1370 O O . ILE A 1 178 ? 27.171 -19.250 5.266 1.00 7.16 175 ILE A O 1
ATOM 1375 N N . ASP A 1 179 ? 28.769 -18.161 6.401 1.00 6.82 176 ASP A N 1
ATOM 1376 C CA . ASP A 1 179 ? 27.841 -17.442 7.255 1.00 6.42 176 ASP A CA 1
ATOM 1377 C C . ASP A 1 179 ? 27.443 -16.169 6.515 1.00 6.16 176 ASP A C 1
ATOM 1378 O O . ASP A 1 179 ? 28.142 -15.151 6.511 1.00 6.77 176 ASP A O 1
ATOM 1383 N N . ILE A 1 180 ? 26.353 -16.279 5.765 1.00 6.43 177 ILE A N 1
ATOM 1384 C CA . ILE A 1 180 ? 25.925 -15.235 4.858 1.00 6.24 177 ILE A CA 1
ATOM 1385 C C . ILE A 1 180 ? 25.657 -13.937 5.621 1.00 6.49 177 ILE A C 1
ATOM 1386 O O . ILE A 1 180 ? 26.106 -12.854 5.244 1.00 6.74 177 ILE A O 1
ATOM 1391 N N . SER A 1 181 ? 24.889 -14.058 6.715 1.00 6.19 178 SER A N 1
ATOM 1392 C CA . SER A 1 181 ? 24.501 -12.886 7.456 1.00 6.39 178 SER A CA 1
ATOM 1393 C C . SER A 1 181 ? 25.690 -12.201 8.103 1.00 6.28 178 SER A C 1
ATOM 1394 O O . SER A 1 181 ? 25.645 -10.984 8.316 1.00 7.02 178 SER A O 1
ATOM 1397 N N . ALA A 1 182 ? 26.765 -12.930 8.414 1.00 6.71 179 ALA A N 1
ATOM 1398 C CA . ALA A 1 182 ? 27.971 -12.273 8.928 1.00 6.79 179 ALA A CA 1
ATOM 1399 C C . ALA A 1 182 ? 28.554 -11.327 7.880 1.00 6.36 179 ALA A C 1
ATOM 1400 O O . ALA A 1 182 ? 29.059 -10.259 8.213 1.00 6.74 179 ALA A O 1
ATOM 1402 N N . HIS A 1 183 ? 28.491 -11.692 6.600 1.00 6.17 180 HIS A N 1
ATOM 1403 C CA . HIS A 1 183 ? 28.912 -10.765 5.538 1.00 6.72 180 HIS A CA 1
ATOM 1404 C C . HIS A 1 183 ? 27.983 -9.579 5.462 1.00 6.18 180 HIS A C 1
ATOM 1405 O O . HIS A 1 183 ? 28.439 -8.431 5.382 1.00 6.99 180 HIS A O 1
ATOM 1412 N N . PHE A 1 184 ? 26.672 -9.810 5.512 1.00 6.65 181 PHE A N 1
ATOM 1413 C CA . PHE A 1 184 ? 25.728 -8.698 5.503 1.00 7.17 181 PHE A CA 1
ATOM 1414 C C . PHE A 1 184 ? 26.016 -7.733 6.662 1.00 6.62 181 PHE A C 1
ATOM 1415 O O . PHE A 1 184 ? 25.996 -6.499 6.483 1.00 7.17 181 PHE A O 1
ATOM 1423 N N . ASP A 1 185 ? 26.320 -8.261 7.841 1.00 7.11 182 ASP A N 1
ATOM 1424 C CA . ASP A 1 185 ? 26.646 -7.406 8.993 1.00 6.87 182 ASP A CA 1
ATOM 1425 C C . ASP A 1 185 ? 27.866 -6.529 8.696 1.00 6.89 182 ASP A C 1
ATOM 1426 O O . ASP A 1 185 ? 27.869 -5.335 8.991 1.00 7.63 182 ASP A O 1
ATOM 1431 N N . GLN A 1 186 ? 28.923 -7.125 8.131 1.00 6.79 183 GLN A N 1
ATOM 1432 C CA . GLN A 1 186 ? 30.104 -6.367 7.789 1.00 7.22 183 GLN A CA 1
ATOM 1433 C C . GLN A 1 186 ? 29.807 -5.266 6.765 1.00 6.84 183 GLN A C 1
ATOM 1434 O O . GLN A 1 186 ? 30.239 -4.111 6.888 1.00 7.19 183 GLN A O 1
ATOM 1440 N N . TRP A 1 187 ? 29.042 -5.637 5.748 1.00 7.25 184 TRP A N 1
ATOM 1441 C CA . TRP A 1 187 ? 28.689 -4.702 4.691 1.00 6.91 184 TRP A CA 1
ATOM 1442 C C . TRP A 1 187 ? 27.903 -3.516 5.269 1.00 7.52 184 TRP A C 1
ATOM 1443 O O . TRP A 1 187 ? 28.165 -2.371 4.903 1.00 7.67 184 TRP A O 1
ATOM 1454 N N . GLU A 1 188 ? 27.002 -3.753 6.211 1.00 7.76 185 GLU A N 1
ATOM 1455 C CA . GLU A 1 188 ? 26.213 -2.673 6.811 1.00 8.55 185 GLU A CA 1
ATOM 1456 C C . GLU A 1 188 ? 27.130 -1.672 7.532 1.00 9.03 185 GLU A C 1
ATOM 1457 O O . GLU A 1 188 ? 26.884 -0.476 7.497 1.00 9.75 185 GLU A O 1
ATOM 1463 N N . LYS A 1 189 ? 28.211 -2.138 8.143 1.00 7.38 186 LYS A N 1
ATOM 1464 C CA . LYS A 1 189 ? 29.156 -1.281 8.809 1.00 7.38 186 LYS A CA 1
ATOM 1465 C C . LYS A 1 189 ? 29.875 -0.332 7.854 1.00 7.43 186 LYS A C 1
ATOM 1466 O O . LYS A 1 189 ? 30.419 0.683 8.282 1.00 8.25 186 LYS A O 1
ATOM 1472 N N . LEU A 1 190 ? 29.945 -0.723 6.592 1.00 8.04 187 LEU A N 1
ATOM 1473 C CA . LEU A 1 190 ? 30.663 0.007 5.548 1.00 8.41 187 LEU A CA 1
ATOM 1474 C C . LEU A 1 190 ? 29.718 0.799 4.658 1.00 8.76 187 LEU A C 1
ATOM 1475 O O . LEU A 1 190 ? 30.147 1.296 3.636 1.00 9.86 187 LEU A O 1
ATOM 1480 N N . GLY A 1 191 ? 28.454 0.937 5.041 1.00 8.69 188 GLY A N 1
ATOM 1481 C CA . GLY A 1 191 ? 27.493 1.698 4.251 1.00 9.37 188 GLY A CA 1
ATOM 1482 C C . GLY A 1 191 ? 26.863 0.934 3.102 1.00 9.28 188 GLY A C 1
ATOM 1483 O O . GLY A 1 191 ? 26.141 1.514 2.288 1.00 11.83 188 GLY A O 1
ATOM 1484 N N . MET A 1 192 ? 27.112 -0.365 3.055 1.00 7.50 189 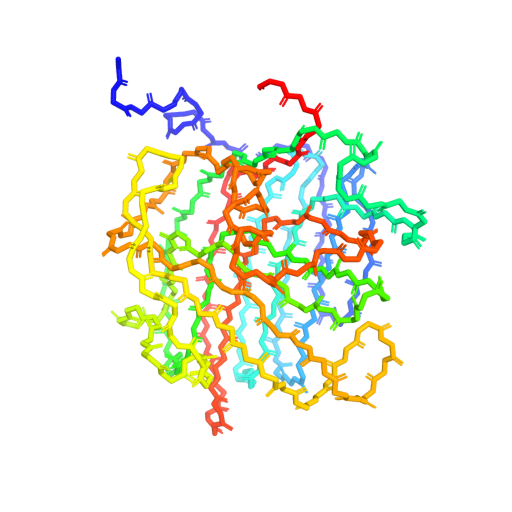MET A N 1
ATOM 1485 C CA . MET A 1 192 ? 26.598 -1.235 1.995 1.00 7.82 189 MET A CA 1
ATOM 1486 C C . MET A 1 192 ? 25.283 -1.839 2.489 1.00 8.25 189 MET A C 1
ATOM 1487 O O . MET A 1 192 ? 25.221 -2.954 2.928 1.00 10.21 189 MET A O 1
ATOM 1492 N N . THR A 1 193 ? 24.222 -1.062 2.383 1.00 8.76 190 THR A N 1
ATOM 1493 C CA . THR A 1 193 ? 22.915 -1.378 2.943 1.00 9.88 190 THR A CA 1
ATOM 1494 C C . THR A 1 193 ? 22.246 -2.480 2.125 1.00 8.21 190 THR A C 1
ATOM 1495 O O . THR A 1 193 ? 22.172 -2.377 0.900 1.00 8.33 190 THR A O 1
ATOM 1499 N N . MET A 1 194 ? 21.663 -3.456 2.806 1.00 8.03 191 MET A N 1
ATOM 1500 C CA . MET A 1 194 ? 20.871 -4.471 2.112 1.00 7.82 191 MET A CA 1
ATOM 1501 C C . MET A 1 194 ? 19.418 -4.033 2.006 1.00 7.51 191 MET A C 1
ATOM 1502 O O . MET A 1 194 ? 18.812 -3.600 3.004 1.00 8.46 191 MET A O 1
ATOM 1507 N N . GLY A 1 195 ? 18.855 -4.130 0.810 1.00 7.10 192 GLY A N 1
ATOM 1508 C CA . GLY A 1 195 ? 17.445 -3.926 0.620 1.00 7.39 192 GLY A CA 1
ATOM 1509 C C . GLY A 1 195 ? 16.627 -5.157 0.920 1.00 7.09 192 GLY A C 1
ATOM 1510 O O . GLY A 1 195 ? 17.044 -6.066 1.650 1.00 7.84 192 GLY A O 1
ATOM 1511 N N . LYS A 1 196 ? 15.414 -5.160 0.381 1.00 6.38 193 LYS A N 1
ATOM 1512 C CA . LYS A 1 196 ? 14.519 -6.308 0.506 1.00 6.95 193 LYS A CA 1
ATOM 1513 C C . LYS A 1 196 ? 15.073 -7.469 -0.321 1.00 6.97 193 LYS A C 1
ATOM 1514 O O . LYS A 1 196 ? 15.447 -7.284 -1.490 1.00 7.59 193 LYS A O 1
ATOM 1520 N N . LEU A 1 197 ? 15.158 -8.655 0.267 1.00 7.34 194 LEU A N 1
ATOM 1521 C CA . LEU A 1 197 ? 15.927 -9.746 -0.324 1.00 6.76 194 LEU A CA 1
ATOM 1522 C C . LEU A 1 197 ? 15.121 -10.468 -1.403 1.00 6.51 194 LEU A C 1
ATOM 1523 O O . LEU A 1 197 ? 13.987 -10.887 -1.189 1.00 7.28 194 LEU A O 1
ATOM 1528 N N . HIS A 1 198 ? 15.754 -10.644 -2.558 1.00 6.54 195 HIS A N 1
ATOM 1529 C CA . HIS A 1 198 ? 15.218 -11.417 -3.674 1.00 6.55 195 HIS A CA 1
ATOM 1530 C C . HIS A 1 198 ? 15.641 -12.862 -3.662 1.00 6.19 195 HIS A C 1
ATOM 1531 O O . HIS A 1 198 ? 14.857 -13.731 -4.015 1.00 6.87 195 HIS A O 1
ATOM 1538 N N . GLU A 1 199 ? 16.876 -13.154 -3.273 1.00 6.62 196 GLU A N 1
ATOM 1539 C CA . GLU A 1 199 ? 17.366 -14.530 -3.296 1.00 7.04 196 GLU A CA 1
ATOM 1540 C C . GLU A 1 199 ? 18.665 -14.629 -2.541 1.00 6.74 196 GLU A C 1
ATOM 1541 O O . GLU A 1 199 ? 19.323 -13.609 -2.276 1.00 6.99 196 GLU A O 1
ATOM 1547 N N . ALA A 1 200 ? 19.006 -15.850 -2.168 1.00 6.65 197 ALA A N 1
ATOM 1548 C CA . ALA A 1 200 ? 20.308 -16.197 -1.590 1.00 6.17 197 ALA A CA 1
ATOM 1549 C C . ALA A 1 200 ? 20.598 -17.603 -2.072 1.00 6.05 197 ALA A C 1
ATOM 1550 O O . ALA A 1 200 ? 19.940 -18.553 -1.650 1.00 6.54 197 ALA A O 1
ATOM 1552 N N . LYS A 1 201 ? 21.590 -17.764 -2.943 1.00 6.39 198 LYS A N 1
ATOM 1553 C CA . LYS A 1 201 ? 21.880 -19.038 -3.604 1.00 6.64 198 LYS A CA 1
ATOM 1554 C C . LYS A 1 201 ? 23.340 -19.348 -3.654 1.00 6.30 198 LYS A C 1
ATOM 1555 O O . LYS A 1 201 ? 24.194 -18.430 -3.635 1.00 8.06 198 LYS A O 1
ATOM 1561 N N . VAL A 1 202 ? 23.685 -20.617 -3.718 1.00 5.84 199 VAL A N 1
ATOM 1562 C CA . VAL A 1 202 ? 25.023 -21.058 -4.060 1.00 6.22 199 VAL A CA 1
ATOM 1563 C C . VAL A 1 202 ? 25.175 -20.896 -5.562 1.00 6.05 199 VAL A C 1
ATOM 1564 O O . VAL A 1 202 ? 24.292 -21.275 -6.325 1.00 6.60 199 VAL A O 1
ATOM 1568 N N . LEU A 1 203 ? 26.314 -20.343 -5.960 1.00 6.33 200 LEU A N 1
ATOM 1569 C CA . LEU A 1 203 ? 26.579 -19.928 -7.344 1.00 6.26 200 LEU A CA 1
ATOM 1570 C C . LEU A 1 203 ? 27.870 -20.468 -7.887 1.00 6.42 200 LEU A C 1
ATOM 1571 O O . LEU A 1 203 ? 28.904 -20.421 -7.218 1.00 6.73 200 LEU A O 1
ATOM 1576 N N . GLY A 1 204 ? 27.816 -20.869 -9.167 1.00 6.70 201 GLY A N 1
ATOM 1577 C CA . GLY A 1 204 ? 28.963 -20.899 -10.020 1.00 7.34 201 GLY A CA 1
ATOM 1578 C C . GLY A 1 204 ? 28.733 -19.953 -11.195 1.00 7.98 201 GLY A C 1
ATOM 1579 O O . GLY A 1 204 ? 27.782 -20.110 -11.950 1.00 8.62 201 GLY A O 1
ATOM 1580 N N . GLU A 1 205 ? 29.602 -18.948 -11.332 1.00 7.88 202 GLU A N 1
ATOM 1581 C CA . GLU A 1 205 ? 29.573 -17.950 -12.438 1.00 7.96 202 GLU A CA 1
ATOM 1582 C C . GLU A 1 205 ? 30.906 -17.982 -13.164 1.00 8.40 202 GLU A C 1
ATOM 1583 O O . GLU A 1 205 ? 31.939 -18.018 -12.529 1.00 8.37 202 GLU A O 1
ATOM 1589 N N . ALA A 1 206 ? 30.823 -17.934 -14.516 1.00 8.86 203 ALA A N 1
ATOM 1590 C CA . ALA A 1 206 ? 31.996 -17.795 -15.345 1.00 9.02 203 ALA A CA 1
ATOM 1591 C C . ALA A 1 206 ? 31.625 -16.955 -16.558 1.00 9.89 203 ALA A C 1
ATOM 1592 O O . ALA A 1 206 ? 30.522 -17.040 -17.071 1.00 9.60 203 ALA A O 1
ATOM 1594 N N . GLY A 1 207 ? 32.562 -16.127 -16.987 1.00 10.37 204 GLY A N 1
ATOM 1595 C CA . GLY A 1 207 ? 32.360 -15.305 -18.162 1.00 10.47 204 GLY A CA 1
ATOM 1596 C C . GLY A 1 207 ? 33.660 -14.801 -18.728 1.00 10.45 204 GLY A C 1
ATOM 1597 O O . GLY A 1 207 ? 34.763 -15.120 -18.251 1.00 10.56 204 GLY A O 1
ATOM 1598 N N . ASN A 1 208 ? 33.515 -14.031 -19.795 1.00 11.00 205 ASN A N 1
ATOM 1599 C CA . ASN A 1 208 ? 34.616 -13.368 -20.439 1.00 11.12 205 ASN A CA 1
ATOM 1600 C C . ASN A 1 208 ? 34.032 -12.147 -21.124 1.00 13.94 205 ASN A C 1
ATOM 1601 O O . ASN A 1 208 ? 33.067 -12.270 -21.885 1.00 14.91 205 ASN A O 1
ATOM 1606 N N . VAL A 1 209 ? 34.628 -10.977 -20.889 1.00 16.82 206 VAL A N 1
ATOM 1607 C CA . VAL A 1 209 ? 34.075 -9.718 -21.426 1.00 19.71 206 VAL A CA 1
ATOM 1608 C C . VAL A 1 209 ? 34.068 -9.731 -22.965 1.00 20.30 206 VAL A C 1
ATOM 1609 O O . VAL A 1 209 ? 33.161 -9.174 -23.598 1.00 26.44 206 VAL A O 1
ATOM 1613 N N . ASN A 1 210 ? 35.072 -10.392 -23.549 1.00 20.64 207 ASN A N 1
ATOM 1614 C CA . ASN A 1 210 ? 35.141 -10.579 -25.000 1.00 28.38 207 ASN A CA 1
ATOM 1615 C C . ASN A 1 210 ? 34.939 -12.008 -25.463 1.00 35.59 207 ASN A C 1
ATOM 1616 O O . ASN A 1 210 ? 34.288 -12.273 -26.485 1.00 38.35 207 ASN A O 1
ATOM 1621 N N . GLY A 1 211 ? 35.593 -12.920 -24.760 1.00 42.86 208 GLY A N 1
ATOM 1622 C CA . GLY A 1 211 ? 35.509 -14.331 -25.074 1.00 30.45 208 GLY A CA 1
ATOM 1623 C C . GLY A 1 211 ? 34.100 -14.849 -25.014 1.00 26.04 208 GLY A C 1
ATOM 1624 O O . GLY A 1 211 ? 33.119 -14.078 -24.885 1.00 28.63 208 GLY A O 1
ATOM 1625 N N . GLY A 1 212 ? 34.014 -16.147 -25.255 1.00 22.36 209 GLY A N 1
ATOM 1626 C CA . GLY A 1 212 ? 33.047 -16.993 -24.656 1.00 24.28 209 GLY A CA 1
ATOM 1627 C C . GLY A 1 212 ? 33.916 -17.912 -23.812 1.00 19.23 209 GLY A C 1
ATOM 1628 O O . GLY A 1 212 ? 34.888 -18.526 -24.308 1.00 20.13 209 GLY A O 1
ATOM 1629 N N . ALA A 1 213 ? 33.541 -17.990 -22.555 1.00 19.67 210 ALA A N 1
ATOM 1630 C CA . ALA A 1 213 ? 34.120 -18.937 -21.628 1.00 12.89 210 ALA A CA 1
ATOM 1631 C C . ALA A 1 213 ? 33.487 -20.297 -21.852 1.00 11.34 210 ALA A C 1
ATOM 1632 O O . ALA A 1 213 ? 32.289 -20.383 -22.218 1.00 11.75 210 ALA A O 1
ATOM 1634 N N . SER A 1 214 ? 34.280 -21.360 -21.658 1.00 10.44 211 SER A N 1
ATOM 1635 C CA . SER A 1 214 ? 33.721 -22.707 -21.705 1.00 11.42 211 SER A CA 1
ATOM 1636 C C . SER A 1 214 ? 34.241 -23.531 -20.527 1.00 13.91 211 SER A C 1
ATOM 1637 O O . SER A 1 214 ? 35.340 -23.271 -20.037 1.00 12.60 211 SER A O 1
ATOM 1640 N N . GLY A 1 215 ? 33.438 -24.496 -20.060 1.00 12.98 212 GLY A N 1
ATOM 1641 C CA . GLY A 1 215 ? 33.894 -25.434 -19.036 1.00 11.87 212 GLY A CA 1
ATOM 1642 C C . GLY A 1 215 ? 32.741 -26.055 -18.290 1.00 12.72 212 GLY A C 1
ATOM 1643 O O . GLY A 1 215 ? 31.586 -25.956 -18.713 1.00 11.24 212 GLY A O 1
ATOM 1644 N N . THR A 1 216 ? 33.070 -26.770 -17.216 1.00 13.00 213 THR A N 1
ATOM 1645 C CA . THR A 1 216 ? 32.058 -27.371 -16.361 1.00 12.64 213 THR A CA 1
ATOM 1646 C C . THR A 1 216 ? 32.498 -27.240 -14.891 1.00 12.91 213 THR A C 1
ATOM 1647 O O . THR A 1 216 ? 33.663 -27.004 -14.629 1.00 15.74 213 THR A O 1
ATOM 1651 N N . ALA A 1 217 ? 31.557 -27.394 -13.963 1.00 11.30 214 ALA A N 1
ATOM 1652 C CA . ALA A 1 217 ? 31.841 -27.431 -12.526 1.00 13.29 214 ALA A CA 1
ATOM 1653 C C . ALA A 1 217 ? 30.761 -28.241 -11.820 1.00 12.13 214 ALA A C 1
ATOM 1654 O O . ALA A 1 217 ? 29.642 -28.279 -12.263 1.00 13.05 214 ALA A O 1
ATOM 165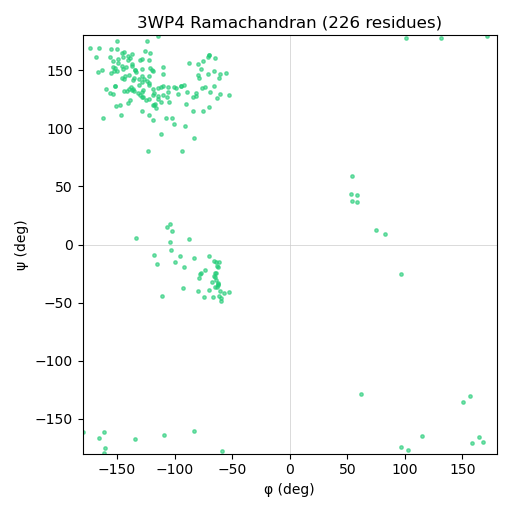6 N N . ASP A 1 218 ? 31.109 -28.846 -10.687 1.00 10.01 215 ASP A N 1
ATOM 1657 C CA . ASP A 1 218 ? 30.212 -29.675 -9.904 1.00 11.01 215 ASP A CA 1
ATOM 1658 C C . ASP A 1 218 ? 30.069 -29.156 -8.491 1.00 9.40 215 ASP A C 1
ATOM 1659 O O . ASP A 1 218 ? 31.065 -28.767 -7.882 1.00 9.90 215 ASP A O 1
ATOM 1664 N N . PHE A 1 219 ? 28.839 -29.185 -7.985 1.00 8.74 216 PHE A N 1
ATOM 1665 C CA . PHE A 1 219 ? 28.522 -28.834 -6.608 1.00 9.07 216 PHE A CA 1
ATOM 1666 C C . PHE A 1 219 ? 27.810 -30.000 -5.941 1.00 9.26 216 PHE A C 1
ATOM 1667 O O . PHE A 1 219 ? 26.595 -30.030 -5.842 1.00 10.07 216 PHE A O 1
ATOM 1675 N N . PRO A 1 220 ? 28.583 -30.995 -5.488 1.00 10.10 217 PRO A N 1
ATOM 1676 C CA . PRO A 1 220 ? 27.979 -32.141 -4.848 1.00 10.47 217 PRO A CA 1
ATOM 1677 C C . PRO A 1 220 ? 27.270 -31.871 -3.502 1.00 10.03 217 PRO A C 1
ATOM 1678 O O . PRO A 1 220 ? 26.569 -32.722 -2.996 1.00 10.95 217 PRO A O 1
ATOM 1682 N N . TYR A 1 221 ? 27.525 -30.717 -2.923 1.00 9.92 218 TYR A N 1
ATOM 1683 C CA . TYR A 1 221 ? 26.772 -30.252 -1.761 1.00 9.88 218 TYR A CA 1
ATOM 1684 C C . TYR A 1 221 ? 26.452 -28.808 -1.988 1.00 9.63 218 TYR A C 1
ATOM 1685 O O . TYR A 1 221 ? 27.350 -28.017 -2.325 1.00 9.78 218 TYR A O 1
ATOM 1694 N N . ALA A 1 222 ? 25.202 -28.453 -1.730 1.00 8.34 219 ALA A N 1
ATOM 1695 C CA . ALA A 1 222 ? 24.795 -27.052 -1.771 1.00 8.27 219 ALA A CA 1
ATOM 1696 C C . ALA A 1 222 ? 23.485 -26.907 -1.025 1.00 8.26 219 ALA A C 1
ATOM 1697 O O . ALA A 1 222 ? 22.437 -27.345 -1.514 1.00 10.18 219 ALA A O 1
ATOM 1699 N N . LYS A 1 223 ? 23.506 -26.288 0.137 1.00 7.48 220 LYS A N 1
ATOM 1700 C CA . LYS A 1 223 ? 22.280 -26.070 0.953 1.00 8.00 220 LYS A CA 1
ATOM 1701 C C . LYS A 1 223 ? 22.301 -24.702 1.542 1.00 7.52 220 LYS A C 1
ATOM 1702 O O . LYS A 1 223 ? 23.260 -24.337 2.219 1.00 9.27 220 LYS A O 1
ATOM 1708 N N . VAL A 1 224 ? 21.263 -23.919 1.285 1.00 7.62 221 VAL A N 1
ATOM 1709 C CA . VAL A 1 224 ? 21.095 -22.600 1.848 1.00 6.70 221 VAL A CA 1
ATOM 1710 C C . VAL A 1 224 ? 19.920 -22.643 2.821 1.00 6.73 221 VAL A C 1
ATOM 1711 O O . VAL A 1 224 ? 18.871 -23.227 2.510 1.00 7.65 221 VAL A O 1
ATOM 1715 N N . TYR A 1 225 ? 20.079 -22.041 3.995 1.00 6.40 222 TYR A N 1
ATOM 1716 C CA . TYR A 1 225 ? 19.075 -22.221 5.018 1.00 7.46 222 TYR A CA 1
ATOM 1717 C C . TYR A 1 225 ? 19.067 -21.037 5.952 1.00 6.98 222 TYR A C 1
ATOM 1718 O O . TYR A 1 225 ? 20.039 -20.286 6.068 1.00 8.05 222 TYR A O 1
ATOM 1727 N N . ILE A 1 226 ? 17.922 -20.882 6.617 1.00 7.43 223 ILE A N 1
ATOM 1728 C CA . ILE A 1 226 ? 17.718 -19.900 7.671 1.00 8.30 223 ILE A CA 1
ATOM 1729 C C . ILE A 1 226 ? 17.851 -20.655 8.969 1.00 8.50 223 ILE A C 1
ATOM 1730 O O . ILE A 1 226 ? 17.015 -21.466 9.286 1.00 10.14 223 ILE A O 1
ATOM 1735 N N . GLY A 1 227 ? 18.986 -20.511 9.672 1.00 11.59 224 GLY A N 1
ATOM 1736 C CA . GLY A 1 227 ? 19.242 -21.302 10.879 1.00 13.85 224 GLY A CA 1
ATOM 1737 C C . GLY A 1 227 ? 20.648 -21.143 11.392 1.00 13.30 224 GLY A C 1
ATOM 1738 O O . GLY A 1 227 ? 21.449 -20.383 10.826 1.00 12.79 224 GLY A O 1
ATOM 1739 N N . ASP A 1 228 ? 20.925 -21.839 12.491 1.00 13.88 225 ASP A N 1
ATOM 1740 C CA . ASP A 1 228 ? 22.227 -21.799 13.159 1.00 12.98 225 ASP A CA 1
ATOM 1741 C C . ASP A 1 228 ? 23.319 -22.504 12.357 1.00 14.39 225 ASP A C 1
ATOM 1742 O O . ASP A 1 228 ? 23.054 -23.395 11.547 1.00 16.52 225 ASP A O 1
#

Foldseek 3Di:
DPADPCQVVFAADADKDKDFAFDWDDDQNKTWTKDFPDFGWMKMAHNQFWIKIWTGFTAKIKTKMAWFDDQPAWDVRVAWKKKWWAKDFDDKPQFAAKFWFKWFFHVPPTETEGEGQDTNDPDHDDPVPAPAWPQWDQFPNAIWTKHKHKDFQQGPVGTGIHMYIYTHGPHHDRTHMDRPVSVQVVCVVVVNHGGRTGTMIGMIMTRHNPTGMTGMMTISGIYMDRDD